Protein 3MXN (pdb70)

GO terms:
  GO:0005515 protein binding (F, IPI)
  GO:0005654 nucleoplasm (C, TAS)
  GO:0005654 nucleoplasm (C, IDA)
  GO:0016604 nuclear body (C, IDA)
  GO:0071139 resolution of DNA recombination intermediates (P, IDA)
  GO:0000724 double-strand break repair via homologous recombination (P, IDA)

B-factor: mean 18.56, std 7.86, range [8.06, 50.1]

CATH classification: 2.40.50.510 (+1 more: 6.10.140.770)

Nearest PDB structures (foldseek):
  4day-assembly1_A  TM=9.821E-01  e=9.455E-26  Homo sapiens
  1l1o-assembly1_F  TM=6.259E-01  e=1.001E-04  Homo sapiens
  8c5y-assembly1_J  TM=4.588E-01  e=1.530E-04  Pyrococcus abyssi
  7yny-assembly1_H  TM=5.380E-01  e=6.598E-02  Helicoverpa armigera nucleopolyhedrovirus
  4l5t-assembly3_A  TM=5.057E-01  e=1.851E-01  Mus musculus

Organism: Homo sapiens (NCBI:txid9606)

Sequence (282 aa):
ENSINLSSIAMDLYSSPPFVYLSVLMASKPKEVTTVKVKAFIVTLTGNLSSSSGGIWSITAKVSDGTAYLDVDDFVDEILTSSLIGFSVPEMKQSKKDDPLQYQKFLEGLLQKCQRDLIDLCCLMTISFNPSLSKAMMVLALQDVNMEHLLEENNLKKRLNKLPRSPPLKVLAEQLRRDAEGGPGAWRLSRAAAGRGPLLDLAAVWMQGRVVVMADRGEARRLRDPSGDFSSVRGLERVPRGRPCLVPGKYVMMVMGVVQACSPEPCCLQAVKMTDLSDDNPIHESMWELEVEDLHRNIP

Solvent-accessible surface area: 14304 Å² total; per-residue (Å²): 154,151,73,121,89,138,92,38,35,156,55,12,131,22,80,5,3,7,9,0,36,28,2,57,80,38,145,24,162,84,80,12,56,4,71,0,2,0,1,6,17,64,76,66,32,136,56,39,44,87,76,37,85,9,41,12,50,0,59,0,0,1,0,17,20,54,20,76,2,24,3,28,34,126,18,0,36,85,26,5,55,24,21,3,80,94,21,127,124,5,125,145,66,110,150,69,60,78,114,8,66,90,8,55,87,90,5,104,103,41,5,25,15,23,10,6,2,0,32,0,22,23,35,32,94,115,92,105,3,82,0,78,46,51,74,110,4,53,94,124,10,11,83,34,0,71,171,59,18,140,139,211,25,233,41,43,0,14,0,0,14,0,51,25,1,98,153,33,24,80,52,16,120,88,60,33,89,4,36,31,81,113,79,70,119,38,82,27,110,10,41,0,0,0,0,0,0,110,3,49,111,37,114,142,4,69,8,65,0,118,5,89,22,20,39,0,15,0,124,2,13,93,194,19,56,208,11,91,115,8,65,72,88,42,67,8,0,0,0,0,0,45,7,93,31,5,78,122,48,0,29,1,76,13,34,5,9,3,6,5,45,110,28,100,16,9,65,67,0,0,89,23,0,5,66,1,0,34,145,52,26,129

InterPro domains:
  IPR013894 RecQ mediated genome instability protein 1, OB-fold domain [PF08585] (69-204)
  IPR032199 RecQ-mediated genome instability protein 1, C-terminal OB-fold domain [PF16099] (488-623)
  IPR042470 RecQ mediated genome instability protein, N-terminal OB-fold domain superfamily [G3DSA:2.40.50.770] (60-213)
  IPR044881 RecQ-mediated genome instability protein 1, N-terminal helical domain superfamily [G3DSA:1.10.8.1020] (1-59)
  IPR049363 RMI1, N-terminal domain [PF21000] (15-63)

Secondary structure (DSSP, 8-state):
-----GGGHHHHH-SS---HHHHHHT--SS-EEEEEEEEEEEE-S--B-GGGS-B-EEEEE-SS-EEEEEE-HHHHHHHHS--HHHHHHHTTSHHHHHHHHHHHHHHHHHHHH-EEEEEEEEETTTTEEEEEEEE---HHHHHHHHHHTT-/--SS--EE--HHHHHHHEES-TT--EE--TTTT---EE-SEEEEEEEEEEEETTEEEEEETTEEEEEE-GGGS---S---STT-EEEEEEEEEE-SSS-EEEEEEEEE--S-HHHHHHHHHHHHHHHTT--

Foldseek 3Di:
DPDDDPVCCCQAEAPDFHAPLSVVVVVDPFWGKTKAFKAFPFWDDDFDCPPNFTKTWTWMHRPNDIAIAIEDRVVLCVQQVHTSVRCVVQPVPPVSVVSSVVSVVSSVVCRNPDGFMWIWTAGSVVSYIYTHDTDHDDVVRVVSVCVVVVD/DDPDDAAEDDLCQLQPQWDDAVPFIWGCCVVVVDHTDTAFKHKYKFFWQDADPQKTWGAAPNGIAIEGPNVPEDDDPDANDGGFIKMFIFTWHGRPPHTYGYTHYIDGPRPDPVCNVCRVVVNVVRVVPDD

Radius of gyration: 19.74 Å; Cα contacts (8 Å, |Δi|>4): 634; chains: 2; bounding box: 55×42×51 Å

Structure (mmCIF, N/CA/C/O backbone):
data_3MXN
#
_entry.id   3MXN
#
_cell.length_a   42.096
_cell.length_b   42.223
_cell.length_c   152.240
_cell.angle_alpha   90.00
_cell.angle_beta   90.00
_cell.angle_gamma   90.00
#
_symmetry.space_group_name_H-M   'P 21 21 21'
#
loop_
_entity.id
_entity.type
_entity.pdbx_description
1 polymer 'RecQ-mediated genome instability protein 1'
2 polymer 'RecQ-mediated genome instability protein 2'
3 non-polymer BENZAMIDINE
4 water water
#
loop_
_atom_site.group_PDB
_atom_site.id
_atom_site.type_symbol
_atom_site.label_atom_id
_atom_site.label_alt_id
_atom_site.label_comp_id
_atom_site.label_asym_id
_atom_site.label_entity_id
_atom_site.label_seq_id
_atom_site.pdbx_PDB_ins_code
_atom_site.Cartn_x
_atom_site.Cartn_y
_atom_site.Cartn_z
_atom_site.occupancy
_atom_site.B_iso_or_equiv
_atom_site.auth_seq_id
_atom_site.auth_comp_id
_atom_site.auth_asym_id
_atom_site.auth_atom_id
_atom_site.pdbx_PDB_model_num
ATOM 1 N N . GLU A 1 7 ? -12.014 15.505 -6.823 1.00 30.30 475 GLU A N 1
ATOM 2 C CA . GLU A 1 7 ? -13.080 14.936 -7.705 1.00 29.80 475 GLU A CA 1
ATOM 3 C C . GLU A 1 7 ? -13.949 13.934 -6.944 1.00 28.57 475 GLU A C 1
ATOM 4 O O . GLU A 1 7 ? -13.443 13.046 -6.246 1.00 29.19 475 GLU A O 1
ATOM 10 N N . ASN A 1 8 ? -15.261 14.084 -7.093 1.00 26.72 476 ASN A N 1
ATOM 11 C CA . ASN A 1 8 ? -16.218 13.280 -6.342 1.00 24.65 476 ASN A CA 1
ATOM 12 C C . ASN A 1 8 ? -17.008 12.281 -7.187 1.00 23.30 476 ASN A C 1
ATOM 13 O O . ASN A 1 8 ? -18.034 11.767 -6.735 1.00 23.24 476 ASN A O 1
ATOM 18 N N . SER A 1 9 ? -16.538 12.012 -8.403 1.00 22.42 477 SER A N 1
ATOM 19 C CA . SER A 1 9 ? -17.202 11.043 -9.274 1.00 21.38 477 SER A CA 1
ATOM 20 C C . SER A 1 9 ? -16.212 10.161 -10.025 1.00 20.87 477 SER A C 1
ATOM 21 O O . SER A 1 9 ? -15.056 10.536 -10.227 1.00 20.60 477 SER A O 1
ATOM 24 N N . ILE A 1 10 ? -16.676 8.982 -10.426 1.00 20.08 478 ILE A N 1
ATOM 25 C CA . ILE A 1 10 ? -15.879 8.083 -11.258 1.00 19.69 478 ILE A CA 1
ATOM 26 C C . ILE A 1 10 ? -16.759 7.474 -12.305 1.00 18.05 478 ILE A C 1
ATOM 27 O O . ILE A 1 10 ? -17.934 7.213 -12.053 1.00 16.17 478 ILE A O 1
ATOM 32 N N . ASN A 1 11 ? -16.179 7.246 -13.479 1.00 16.33 479 ASN A N 1
ATOM 33 C CA . ASN A 1 11 ? -16.845 6.497 -14.516 1.00 16.14 479 ASN A CA 1
ATOM 34 C C . ASN A 1 11 ? -16.834 5.050 -14.076 1.00 14.85 479 ASN A C 1
ATOM 35 O O . ASN A 1 11 ? -15.790 4.395 -14.082 1.00 14.62 479 ASN A O 1
ATOM 40 N N . LEU A 1 12 ? -17.993 4.556 -13.656 1.00 14.10 480 LEU A N 1
ATOM 41 C CA . LEU A 1 12 ? -18.078 3.211 -13.121 1.00 13.30 480 LEU A CA 1
ATOM 42 C C . LEU A 1 12 ? -17.689 2.186 -14.177 1.00 13.79 480 LEU A C 1
ATOM 43 O O . LEU A 1 12 ? -17.209 1.109 -13.841 1.00 12.38 480 LEU A O 1
ATOM 48 N N . SER A 1 13 ? -17.872 2.533 -15.454 1.00 14.42 481 SER A N 1
ATOM 49 C CA A SER A 1 13 ? -17.575 1.598 -16.537 0.50 15.46 481 SER A CA 1
ATOM 50 C CA B SER A 1 13 ? -17.571 1.615 -16.550 0.50 15.39 481 SER A CA 1
ATOM 51 C C . SER A 1 13 ? -16.082 1.343 -16.726 1.00 15.54 481 SER A C 1
ATOM 52 O O . SER A 1 13 ? -15.694 0.492 -17.533 1.00 16.41 481 SER A O 1
ATOM 57 N N . ILE A 1 14 ? -15.242 2.060 -15.984 1.00 15.31 482 ILE A N 1
ATOM 58 C CA . ILE A 1 14 ? -13.799 1.785 -16.041 1.00 15.85 482 ILE A CA 1
ATOM 59 C C . ILE A 1 14 ? -13.232 1.173 -14.753 1.00 14.70 482 ILE A C 1
ATOM 60 O O . ILE A 1 14 ? -12.008 1.022 -14.619 1.00 14.69 482 ILE A O 1
ATOM 65 N N . ALA A 1 15 ? -14.097 0.832 -13.794 1.00 12.87 483 ALA A N 1
ATOM 66 C CA . ALA A 1 15 ? -13.597 0.324 -12.520 1.00 11.74 483 ALA A CA 1
ATOM 67 C C . ALA A 1 15 ? -12.760 -0.948 -12.686 1.00 11.84 483 ALA A C 1
ATOM 68 O O . ALA A 1 15 ? -11.640 -1.008 -12.188 1.00 11.60 483 ALA A O 1
ATOM 70 N N . MET A 1 16 ? -13.276 -1.950 -13.390 1.00 11.60 484 MET A N 1
ATOM 71 C CA . MET A 1 16 ? -12.463 -3.139 -13.656 1.00 11.99 484 MET A CA 1
ATOM 72 C C . MET A 1 16 ? -11.249 -2.812 -14.502 1.00 12.27 484 MET A C 1
ATOM 73 O O . MET A 1 16 ? -10.176 -3.401 -14.292 1.00 12.30 484 MET A O 1
ATOM 78 N N . ASP A 1 17 ? -11.399 -1.875 -15.438 1.00 11.99 485 ASP A N 1
ATOM 79 C CA . ASP A 1 17 ? -10.301 -1.492 -16.336 1.00 12.43 485 ASP A CA 1
ATOM 80 C C . ASP A 1 17 ? -9.105 -0.939 -15.566 1.00 11.88 485 ASP A C 1
ATOM 81 O O . ASP A 1 17 ? -7.954 -1.114 -15.991 1.00 12.16 485 ASP A O 1
ATOM 86 N N . LEU A 1 18 ? -9.372 -0.262 -14.448 1.00 11.45 486 LEU A N 1
ATOM 87 C CA . LEU A 1 18 ? -8.294 0.328 -13.642 1.00 10.87 486 LEU A CA 1
ATOM 88 C C . LEU A 1 18 ? -7.837 -0.545 -12.489 1.00 10.81 486 LEU A C 1
ATOM 89 O O . LEU A 1 18 ? -6.685 -0.451 -12.070 1.00 9.69 486 LEU A O 1
ATOM 94 N N . TYR A 1 19 ? -8.725 -1.394 -11.971 1.00 10.15 487 TYR A N 1
ATOM 95 C CA . TYR A 1 19 ? -8.478 -2.026 -10.670 1.00 10.09 487 TYR A CA 1
ATOM 96 C C . TYR A 1 19 ? -8.621 -3.540 -10.599 1.00 10.19 487 TYR A C 1
ATOM 97 O O . TYR A 1 19 ? -8.413 -4.118 -9.531 1.00 9.82 487 TYR A O 1
ATOM 106 N N . SER A 1 20 ? -8.966 -4.199 -11.708 1.00 10.00 488 SER A N 1
ATOM 107 C CA A SER A 1 20 ? -9.132 -5.659 -11.735 0.50 10.45 488 SER A CA 1
ATOM 108 C CA B SER A 1 20 ? -9.142 -5.643 -11.615 0.50 11.10 488 SER A CA 1
ATOM 109 C C . SER A 1 20 ? -7.827 -6.404 -11.444 1.00 10.71 488 SER A C 1
ATOM 110 O O . SER A 1 20 ? -6.810 -6.101 -12.071 1.00 10.57 488 SER A O 1
ATOM 115 N N . PRO A 1 21 ? -7.845 -7.394 -10.537 1.00 10.70 489 PRO A N 1
ATOM 116 C CA . PRO A 1 21 ? -6.625 -8.170 -10.346 1.00 10.70 489 PRO A CA 1
ATOM 117 C C . PRO A 1 21 ? -6.390 -9.125 -11.514 1.00 9.99 489 PRO A C 1
ATOM 118 O O . PRO A 1 21 ? -7.350 -9.584 -12.150 1.00 10.37 489 PRO A O 1
ATOM 122 N N . PRO A 1 22 ? -5.123 -9.478 -11.772 1.00 10.07 490 PRO A N 1
ATOM 123 C CA . PRO A 1 22 ? -3.935 -9.181 -10.981 1.00 9.90 490 PRO A CA 1
ATOM 124 C C . PRO A 1 22 ? -3.196 -7.909 -11.375 1.00 9.84 490 PRO A C 1
ATOM 125 O O . PRO A 1 22 ? -2.337 -7.444 -10.626 1.00 10.14 490 PRO A O 1
ATOM 129 N N . PHE A 1 23 ? -3.524 -7.361 -12.542 1.00 9.13 491 PHE A N 1
ATOM 130 C CA . PHE A 1 23 ? -2.886 -6.160 -13.062 1.00 9.07 491 PHE A CA 1
ATOM 131 C C . PHE A 1 23 ? -3.728 -5.630 -14.214 1.00 9.00 491 PHE A C 1
ATOM 132 O O . PHE A 1 23 ? -4.607 -6.326 -14.719 1.00 9.66 491 PHE A O 1
ATOM 140 N N . VAL A 1 24 ? -3.456 -4.396 -14.612 1.00 8.34 492 VAL A N 1
ATOM 141 C CA . VAL A 1 24 ? -4.219 -3.720 -15.671 1.00 8.86 492 VAL A CA 1
ATOM 142 C C . VAL A 1 24 ? -3.247 -3.135 -16.684 1.00 8.77 492 VAL A C 1
ATOM 143 O O . VAL A 1 24 ? -2.043 -3.362 -16.569 1.00 9.15 492 VAL A O 1
ATOM 147 N N . TYR A 1 25 ? -3.755 -2.389 -17.664 1.00 9.26 493 TYR A N 1
ATOM 148 C CA . TYR A 1 25 ? -2.917 -1.924 -18.763 1.00 9.36 493 TYR A CA 1
ATOM 149 C C . TYR A 1 25 ? -2.750 -0.430 -18.834 1.00 9.97 493 TYR A C 1
ATOM 150 O O . TYR A 1 25 ? -3.703 0.336 -18.670 1.00 10.03 493 TYR A O 1
ATOM 159 N N . LEU A 1 26 ? -1.524 -0.025 -19.134 1.00 10.17 494 LEU A N 1
ATOM 160 C CA . LEU A 1 26 ? -1.212 1.392 -19.275 1.00 11.18 494 LEU A CA 1
ATOM 161 C C . LEU A 1 26 ? -1.983 2.067 -20.406 1.00 10.97 494 LEU A C 1
ATOM 162 O O . LEU A 1 26 ? -2.454 3.192 -20.235 1.00 11.04 494 LEU A O 1
ATOM 167 N N . SER A 1 27 ? -2.135 1.384 -21.545 1.00 10.77 495 SER A N 1
ATOM 168 C CA . SER A 1 27 ? -2.879 1.956 -22.681 1.00 11.15 495 SER A CA 1
ATOM 169 C C . SER A 1 27 ? -4.323 2.287 -22.277 1.00 11.12 495 SER A C 1
ATOM 170 O O . SER A 1 27 ? -4.855 3.342 -22.649 1.00 11.85 495 SER A O 1
ATOM 173 N N . VAL A 1 28 ? -4.933 1.384 -21.515 1.00 10.69 496 VAL A N 1
ATOM 174 C CA . VAL A 1 28 ? -6.318 1.513 -21.048 1.00 11.22 496 VAL A CA 1
ATOM 175 C C . VAL A 1 28 ? -6.407 2.676 -20.049 1.00 11.85 496 VAL A C 1
ATOM 176 O O . VAL A 1 28 ? -7.324 3.501 -20.124 1.00 12.59 496 VAL A O 1
ATOM 180 N N . LEU A 1 29 ? -5.437 2.758 -19.135 1.00 11.66 497 LEU A N 1
ATOM 181 C CA . LEU A 1 29 ? -5.374 3.890 -18.203 1.00 12.01 497 LEU A CA 1
ATOM 182 C C . LEU A 1 29 ? -5.317 5.209 -18.968 1.00 13.22 497 LEU A C 1
ATOM 183 O O . LEU A 1 29 ? -6.108 6.115 -18.710 1.00 13.17 497 LEU A O 1
ATOM 188 N N . MET A 1 30 ? -4.390 5.304 -19.913 1.00 13.45 498 MET A N 1
ATOM 189 C CA . MET A 1 30 ? -4.195 6.546 -20.673 1.00 14.40 498 MET A CA 1
ATOM 190 C C . MET A 1 30 ? -5.400 6.925 -21.530 1.00 14.88 498 MET A C 1
ATOM 191 O O . MET A 1 30 ? -5.759 8.106 -21.620 1.00 14.69 498 MET A O 1
ATOM 196 N N . ALA A 1 31 ? -6.021 5.923 -22.149 1.00 15.01 499 ALA A N 1
ATOM 197 C CA . ALA A 1 31 ? -7.220 6.143 -22.957 1.00 15.75 499 ALA A CA 1
ATOM 198 C C . ALA A 1 31 ? -8.385 6.683 -22.124 1.00 16.49 499 ALA A C 1
ATOM 199 O O . ALA A 1 31 ? -9.265 7.375 -22.664 1.00 17.22 499 ALA A O 1
ATOM 201 N N . SER A 1 32 ? -8.392 6.387 -20.820 1.00 16.39 500 SER A N 1
ATOM 202 C CA . SER A 1 32 ? -9.462 6.859 -19.925 1.00 16.91 500 SER A CA 1
ATOM 203 C C . SER A 1 32 ? -9.338 8.358 -19.609 1.00 17.24 500 SER A C 1
ATOM 204 O O . SER A 1 32 ? -10.255 8.955 -19.032 1.00 17.71 500 SER A O 1
ATOM 207 N N . LYS A 1 33 ? -8.209 8.951 -19.998 1.00 17.48 501 LYS A N 1
ATOM 208 C CA . LYS A 1 33 ? -7.921 10.379 -19.780 1.00 17.83 501 LYS A CA 1
ATOM 209 C C . LYS A 1 33 ? -8.154 10.813 -18.324 1.00 17.75 501 LYS A C 1
ATOM 210 O O . LYS A 1 33 ? -9.027 11.646 -18.042 1.00 18.12 501 LYS A O 1
ATOM 216 N N . PRO A 1 34 ? -7.376 10.243 -17.385 1.00 17.09 502 PRO A N 1
ATOM 217 C CA . PRO A 1 34 ? -7.572 10.566 -15.969 1.00 17.03 502 PRO A CA 1
ATOM 218 C C . PRO A 1 34 ? -7.408 12.063 -15.675 1.00 17.12 502 PRO A C 1
ATOM 219 O O . PRO A 1 34 ? -6.610 12.750 -16.322 1.00 17.17 502 PRO A O 1
ATOM 223 N N . LYS A 1 35 ? -8.181 12.549 -14.712 1.00 18.28 503 LYS A N 1
ATOM 224 C CA . LYS A 1 35 ? -8.119 13.957 -14.328 1.00 19.13 503 LYS A CA 1
ATOM 225 C C . LYS A 1 35 ? -7.457 14.154 -12.974 1.00 18.99 503 LYS A C 1
ATOM 226 O O . LYS A 1 35 ? -7.015 15.260 -12.644 1.00 19.96 503 LYS A O 1
ATOM 232 N N . GLU A 1 36 ? -7.386 13.076 -12.203 1.00 18.22 504 GLU A N 1
ATOM 233 C CA . GLU A 1 36 ? -6.759 13.087 -10.885 1.00 17.74 504 GLU A CA 1
ATOM 234 C C . GLU A 1 36 ? -5.673 12.021 -10.820 1.00 16.49 504 GLU A C 1
ATOM 235 O O . GLU A 1 36 ? -5.606 11.135 -11.689 1.00 15.58 504 GLU A O 1
ATOM 241 N N . VAL A 1 37 ? -4.826 12.117 -9.799 1.00 15.33 505 VAL A N 1
ATOM 242 C CA . VAL A 1 37 ? -3.801 11.096 -9.570 1.00 14.34 505 VAL A CA 1
ATOM 243 C C . VAL A 1 37 ? -4.481 9.739 -9.452 1.00 13.79 505 VAL A C 1
ATOM 244 O O . VAL A 1 37 ? -5.419 9.573 -8.664 1.00 14.59 505 VAL A O 1
ATOM 248 N N . THR A 1 38 ? -3.998 8.782 -10.250 1.00 12.81 506 THR A N 1
ATOM 249 C CA . THR A 1 38 ? -4.593 7.456 -10.345 1.00 12.26 506 THR A CA 1
ATOM 250 C C . THR A 1 38 ? -3.505 6.422 -10.124 1.00 11.59 506 THR A C 1
ATOM 251 O O . THR A 1 38 ? -2.438 6.521 -10.740 1.00 11.92 506 THR A O 1
ATOM 255 N N . THR A 1 39 ? -3.777 5.447 -9.257 1.00 11.76 507 THR A N 1
ATOM 256 C CA . THR A 1 39 ? -2.796 4.410 -8.913 1.00 12.33 507 THR A CA 1
ATOM 257 C C . THR A 1 39 ? -3.266 3.052 -9.424 1.00 12.04 507 THR A C 1
ATOM 258 O O . THR A 1 39 ? -4.383 2.619 -9.116 1.00 12.36 507 THR A O 1
ATOM 262 N N . VAL A 1 40 ? -2.419 2.395 -10.218 1.00 11.23 508 VAL A N 1
ATOM 263 C CA . VAL A 1 40 ? -2.751 1.101 -10.824 1.00 10.94 508 VAL A CA 1
ATOM 264 C C . VAL A 1 40 ? -1.588 0.125 -10.653 1.00 10.59 508 VAL A C 1
ATOM 265 O O . VAL A 1 40 ? -0.453 0.538 -10.354 1.00 10.73 508 VAL A O 1
ATOM 269 N N . LYS A 1 41 ? -1.862 -1.160 -10.860 1.00 10.09 509 LYS A N 1
ATOM 270 C CA . LYS A 1 41 ? -0.826 -2.191 -10.803 1.00 10.20 509 LYS A CA 1
ATOM 271 C C . LYS A 1 41 ? -0.677 -2.740 -12.204 1.00 9.55 509 LYS A C 1
ATOM 272 O O . LYS A 1 41 ? -1.677 -3.100 -12.826 1.00 9.27 509 LYS A O 1
ATOM 278 N N . VAL A 1 42 ? 0.566 -2.797 -12.695 1.00 9.40 510 VAL A N 1
ATOM 279 C CA . VAL A 1 42 ? 0.848 -3.302 -14.042 1.00 9.32 510 VAL A CA 1
ATOM 280 C C . VAL A 1 42 ? 1.982 -4.329 -13.971 1.00 9.31 510 VAL A C 1
ATOM 281 O O . VAL A 1 42 ? 2.821 -4.244 -13.079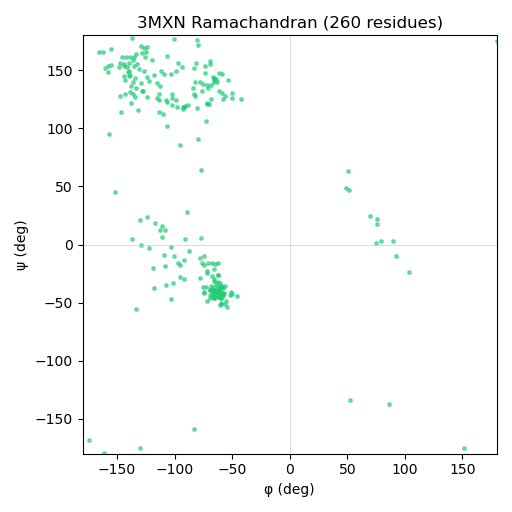 1.00 10.04 510 VAL A O 1
ATOM 285 N N . LYS A 1 43 ? 2.004 -5.294 -14.892 1.00 9.57 511 LYS A N 1
ATOM 286 C CA . LYS A 1 43 ? 3.193 -6.147 -15.039 1.00 9.48 511 LYS A CA 1
ATOM 287 C C . LYS A 1 43 ? 4.089 -5.538 -16.101 1.00 9.68 511 LYS A C 1
ATOM 288 O O . LYS A 1 43 ? 3.694 -5.372 -17.252 1.00 9.99 511 LYS A O 1
ATOM 294 N N . ALA A 1 44 ? 5.295 -5.167 -15.695 1.00 9.42 512 ALA A N 1
ATOM 295 C CA . ALA A 1 44 ? 6.150 -4.367 -16.563 1.00 9.78 512 ALA A CA 1
ATOM 296 C C . ALA A 1 44 ? 7.614 -4.714 -16.380 1.00 9.72 512 ALA A C 1
ATOM 297 O O . ALA A 1 44 ? 8.004 -5.352 -15.400 1.00 10.12 512 ALA A O 1
ATOM 299 N N . PHE A 1 45 ? 8.394 -4.324 -17.376 1.00 9.27 513 PHE A N 1
ATOM 300 C CA . PHE A 1 45 ? 9.850 -4.399 -17.336 1.00 8.93 513 PHE A CA 1
ATOM 301 C C . PHE A 1 45 ? 10.403 -3.021 -17.702 1.00 8.93 513 PHE A C 1
ATOM 302 O O . PHE A 1 45 ? 9.675 -2.143 -18.222 1.00 9.60 513 PHE A O 1
ATOM 310 N N . ILE A 1 46 ? 11.685 -2.812 -17.413 1.00 8.68 514 ILE A N 1
ATOM 311 C CA . ILE A 1 46 ? 12.349 -1.560 -17.745 1.00 9.52 514 ILE A CA 1
ATOM 312 C C . ILE A 1 46 ? 12.971 -1.668 -19.129 1.00 9.45 514 ILE A C 1
ATOM 313 O O . ILE A 1 46 ? 13.851 -2.516 -19.363 1.00 10.41 514 ILE A O 1
ATOM 318 N N . VAL A 1 47 ? 12.520 -0.805 -20.029 1.00 9.43 515 VAL A N 1
ATOM 319 C CA . VAL A 1 47 ? 13.073 -0.726 -21.382 1.00 10.72 515 VAL A CA 1
ATOM 320 C C . VAL A 1 47 ? 14.462 -0.116 -21.348 1.00 11.31 515 VAL A C 1
ATOM 321 O O . VAL A 1 47 ? 15.411 -0.666 -21.938 1.00 12.40 515 VAL A O 1
ATOM 325 N N . THR A 1 48 ? 14.584 1.005 -20.643 1.00 11.66 516 THR A N 1
ATOM 326 C CA . THR A 1 48 ? 15.869 1.668 -20.481 1.00 12.77 516 THR A CA 1
ATOM 327 C C . THR A 1 48 ? 15.801 2.606 -19.279 1.00 12.36 516 THR A C 1
ATOM 328 O O . THR A 1 48 ? 14.732 3.123 -18.930 1.00 12.32 516 THR A O 1
ATOM 332 N N . LEU A 1 49 ? 16.950 2.824 -18.651 1.00 12.53 517 LEU A N 1
ATOM 333 C CA . LEU A 1 49 ? 17.096 3.936 -17.718 1.00 13.07 517 LEU A CA 1
ATOM 334 C C . LEU A 1 49 ? 17.174 5.225 -18.526 1.00 13.42 517 LEU A C 1
ATOM 335 O O . LEU A 1 49 ? 17.679 5.236 -19.664 1.00 14.37 517 LEU A O 1
ATOM 340 N N . THR A 1 50 ? 16.658 6.308 -17.965 1.00 13.35 518 THR A N 1
ATOM 341 C CA . THR A 1 50 ? 16.589 7.575 -18.689 1.00 14.01 518 THR A CA 1
ATOM 342 C C . THR A 1 50 ? 17.321 8.683 -17.955 1.00 13.90 518 THR A C 1
ATOM 343 O O . THR A 1 50 ? 17.414 9.811 -18.446 1.00 15.32 5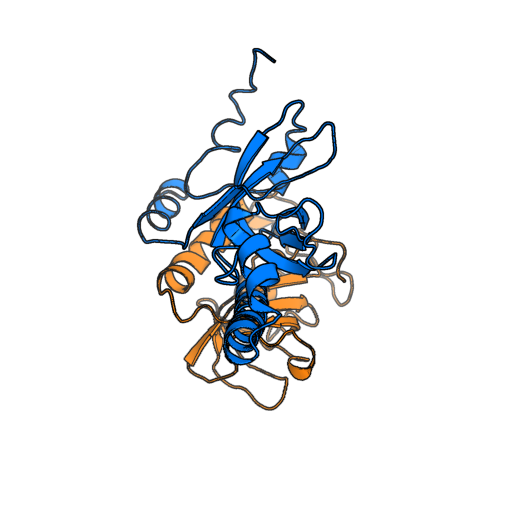18 THR A O 1
ATOM 347 N N . GLY A 1 51 ? 17.839 8.354 -16.782 1.00 14.34 519 GLY A N 1
ATOM 348 C CA . GLY A 1 51 ? 18.619 9.305 -16.012 1.00 13.97 519 GLY A CA 1
ATOM 349 C C . GLY A 1 51 ? 19.574 8.605 -15.081 1.00 13.96 519 GLY A C 1
ATOM 350 O O . GLY A 1 51 ? 19.476 7.395 -14.870 1.00 15.27 519 GLY A O 1
ATOM 351 N N . ASN A 1 52 ? 20.498 9.376 -14.519 1.00 13.35 520 ASN A N 1
ATOM 352 C CA . ASN A 1 52 ? 21.438 8.843 -13.540 1.00 13.51 520 ASN A CA 1
ATOM 353 C C . ASN A 1 52 ? 20.773 8.474 -12.220 1.00 12.93 520 ASN A C 1
ATOM 354 O O . ASN A 1 52 ? 19.708 9.008 -11.857 1.00 13.5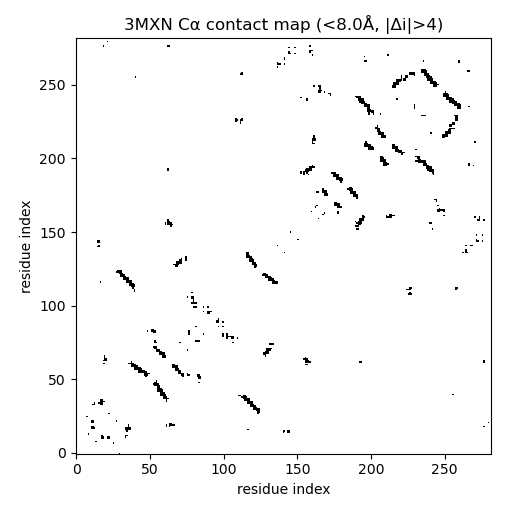2 520 ASN A O 1
ATOM 359 N N . LEU A 1 53 ? 21.402 7.551 -11.501 1.00 12.78 521 LEU A N 1
ATOM 360 C CA . LEU A 1 53 ? 21.030 7.318 -10.120 1.00 12.13 521 LEU A CA 1
ATOM 361 C C . LEU A 1 53 ? 21.522 8.512 -9.317 1.00 12.37 521 LEU A C 1
ATOM 362 O O . LEU A 1 53 ? 22.714 8.811 -9.318 1.00 13.02 521 LEU A O 1
ATOM 367 N N . SER A 1 54 ? 20.603 9.200 -8.651 1.00 11.77 522 SER A N 1
ATOM 368 C CA . SER A 1 54 ? 20.939 10.420 -7.916 1.00 12.30 522 SER A CA 1
ATOM 369 C C . SER A 1 54 ? 20.801 10.220 -6.411 1.00 11.27 522 SER A C 1
ATOM 370 O O . SER A 1 54 ? 19.973 9.431 -5.948 1.00 10.93 522 SER A O 1
ATOM 373 N N . SER A 1 55 ? 21.629 10.940 -5.648 1.00 11.66 523 SER A N 1
ATOM 374 C CA . SER A 1 55 ? 21.517 10.971 -4.185 1.00 11.97 523 SER A CA 1
ATOM 375 C C . SER A 1 55 ? 21.080 12.365 -3.700 1.00 11.82 523 SER A C 1
ATOM 376 O O . SER A 1 55 ? 21.143 12.665 -2.502 1.00 12.38 523 SER A O 1
ATOM 379 N N . SER A 1 56 ? 20.641 13.194 -4.645 1.00 12.02 524 SER A N 1
ATOM 380 C CA A SER A 1 56 ? 20.138 14.532 -4.339 0.50 12.55 524 SER A CA 1
ATOM 381 C CA B SER A 1 56 ? 20.132 14.531 -4.341 0.50 12.60 524 SER A CA 1
ATOM 382 C C . SER A 1 56 ? 18.980 14.469 -3.337 1.00 12.48 524 SER A C 1
ATOM 383 O O . SER A 1 56 ? 18.107 13.600 -3.419 1.00 12.24 524 SER A O 1
ATOM 388 N N . GLY A 1 57 ? 18.981 15.391 -2.389 1.00 12.71 525 GLY A N 1
ATOM 389 C CA . GLY A 1 57 ? 17.958 15.372 -1.347 1.00 12.77 525 GLY A CA 1
ATOM 390 C C . GLY A 1 57 ? 18.199 14.374 -0.232 1.00 12.13 525 GLY A C 1
ATOM 391 O O . GLY A 1 57 ? 17.368 14.239 0.665 1.00 12.60 525 GLY A O 1
ATOM 392 N N . GLY A 1 58 ? 19.331 13.665 -0.275 1.00 12.14 526 GLY A N 1
ATOM 393 C CA . GLY A 1 58 ? 19.654 12.659 0.724 1.00 12.07 526 GLY A CA 1
ATOM 394 C C . GLY A 1 58 ? 18.882 11.361 0.581 1.00 11.63 526 GLY A C 1
ATOM 395 O O . GLY A 1 58 ? 18.795 10.570 1.526 1.00 12.21 526 GLY A O 1
ATOM 396 N N . ILE A 1 59 ? 18.307 11.151 -0.607 1.00 10.87 527 ILE A N 1
ATOM 397 C CA . ILE A 1 59 ? 17.572 9.932 -0.926 1.00 10.20 527 ILE A CA 1
ATOM 398 C C . ILE A 1 59 ? 18.001 9.486 -2.307 1.00 9.54 527 ILE A C 1
ATOM 399 O O . ILE A 1 59 ? 18.555 10.283 -3.066 1.00 9.30 527 ILE A O 1
ATOM 404 N N . TRP A 1 60 ? 17.751 8.217 -2.625 1.00 9.97 528 TRP A N 1
ATOM 405 C CA . TRP A 1 60 ? 17.994 7.710 -3.981 1.00 9.44 528 TRP A CA 1
ATOM 406 C C . TRP A 1 60 ? 16.845 8.037 -4.923 1.00 9.61 528 TRP A C 1
ATOM 407 O O . TRP A 1 60 ? 15.682 7.955 -4.537 1.00 10.64 528 TRP A O 1
ATOM 418 N N . SER A 1 61 ? 17.188 8.414 -6.150 1.00 9.86 529 SER A N 1
ATOM 419 C CA . SER A 1 61 ? 16.182 8.530 -7.207 1.00 9.64 529 SER A CA 1
ATOM 420 C C . SER A 1 61 ? 16.778 8.086 -8.531 1.00 9.86 529 SER A C 1
ATOM 421 O O . SER A 1 61 ? 17.987 8.149 -8.724 1.00 10.74 529 SER A O 1
ATOM 424 N N . ILE A 1 62 ? 15.919 7.613 -9.428 1.00 10.37 530 ILE A N 1
ATOM 425 C CA . ILE A 1 62 ? 16.334 7.294 -10.784 1.00 10.93 530 ILE A CA 1
ATOM 426 C C . ILE A 1 62 ? 15.096 7.331 -11.661 1.00 11.17 530 ILE A C 1
ATOM 427 O O . ILE A 1 62 ? 13.995 7.048 -11.183 1.00 12.31 530 ILE A O 1
ATOM 432 N N . THR A 1 63 ? 15.262 7.708 -12.923 1.00 10.80 531 THR A N 1
ATOM 433 C CA . THR A 1 63 ? 14.143 7.648 -13.857 1.00 11.59 531 THR A CA 1
ATOM 434 C C . THR A 1 63 ? 14.361 6.533 -14.878 1.00 11.05 531 THR A C 1
ATOM 435 O O . THR A 1 63 ? 15.496 6.232 -15.262 1.00 11.44 531 THR A O 1
ATOM 439 N N . ALA A 1 64 ? 13.264 5.911 -15.295 1.00 11.58 532 ALA A N 1
ATOM 440 C CA . ALA A 1 64 ? 13.325 4.818 -16.253 1.00 11.94 532 ALA A CA 1
ATOM 441 C C . ALA A 1 64 ? 12.090 4.823 -17.121 1.00 12.35 532 ALA A C 1
ATOM 442 O O . ALA A 1 64 ? 11.047 5.336 -16.726 1.00 13.61 532 ALA A O 1
ATOM 444 N N . LYS A 1 65 ? 12.217 4.239 -18.304 1.00 11.45 533 LYS A N 1
ATOM 445 C CA . LYS A 1 65 ? 11.074 4.045 -19.170 1.00 11.17 533 LYS A CA 1
ATOM 446 C C . LYS A 1 65 ? 10.664 2.591 -19.042 1.00 10.91 533 LYS A C 1
ATOM 447 O O . LYS A 1 65 ? 11.465 1.699 -19.310 1.00 10.72 533 LYS A O 1
ATOM 453 N N . VAL A 1 66 ? 9.431 2.351 -18.597 1.00 9.85 534 VAL A N 1
ATOM 454 C CA . VAL A 1 66 ? 8.924 0.990 -18.471 1.00 9.85 534 VAL A CA 1
ATOM 455 C C . VAL A 1 66 ? 7.919 0.694 -19.572 1.00 9.41 534 VAL A C 1
ATOM 456 O O . VAL A 1 66 ? 7.401 1.609 -20.219 1.00 10.13 534 VAL A O 1
ATOM 460 N N . SER A 1 67 ? 7.659 -0.588 -19.787 1.00 9.52 535 SER A N 1
ATOM 461 C CA . SER A 1 67 ? 6.541 -0.986 -20.634 1.00 9.71 535 SER A CA 1
ATOM 462 C C . SER A 1 67 ? 5.818 -2.173 -20.068 1.00 9.95 535 SER A C 1
ATOM 463 O O . SER A 1 67 ? 6.432 -3.067 -19.468 1.00 9.87 535 SER A O 1
ATOM 466 N N . ASP A 1 68 ? 4.500 -2.186 -20.263 1.00 9.26 536 ASP A N 1
ATOM 467 C CA . ASP A 1 68 ? 3.666 -3.324 -19.872 1.00 9.20 536 ASP A CA 1
ATOM 468 C C . ASP A 1 68 ? 3.182 -4.095 -21.103 1.00 9.25 536 ASP A C 1
ATOM 469 O O . ASP A 1 68 ? 2.293 -4.957 -21.006 1.00 9.90 536 ASP A O 1
ATOM 474 N N . GLY A 1 69 ? 3.775 -3.794 -22.258 1.00 9.01 537 GLY A N 1
ATOM 475 C CA . GLY A 1 69 ? 3.336 -4.399 -23.520 1.00 9.94 537 GLY A CA 1
ATOM 476 C C . GLY A 1 69 ? 2.290 -3.586 -24.267 1.00 10.30 537 GLY A C 1
ATOM 477 O O . GLY A 1 69 ? 1.998 -3.888 -25.433 1.00 11.18 537 GLY A O 1
ATOM 478 N N . THR A 1 70 ? 1.739 -2.549 -23.636 1.00 9.76 538 THR A N 1
ATOM 479 C CA . THR A 1 70 ? 0.692 -1.731 -24.279 1.00 10.57 538 THR A CA 1
ATOM 480 C C . THR A 1 70 ? 1.079 -0.265 -24.466 1.00 10.53 538 THR A C 1
ATOM 481 O O . THR A 1 70 ? 0.471 0.445 -25.268 1.00 11.54 538 THR A O 1
ATOM 485 N N . ALA A 1 71 ? 2.064 0.196 -23.699 1.00 11.12 539 ALA A N 1
ATOM 486 C CA . ALA A 1 71 ? 2.500 1.589 -23.762 1.00 11.85 539 ALA A CA 1
ATOM 487 C C . ALA A 1 71 ? 3.872 1.700 -23.142 1.00 11.88 539 ALA A C 1
ATOM 488 O O . ALA A 1 71 ? 4.329 0.755 -22.481 1.00 12.75 539 ALA A O 1
ATOM 490 N N . TYR A 1 72 ? 4.540 2.832 -23.383 1.00 11.85 540 TYR A N 1
ATOM 491 C CA . TYR A 1 72 ? 5.724 3.217 -22.622 1.00 11.95 5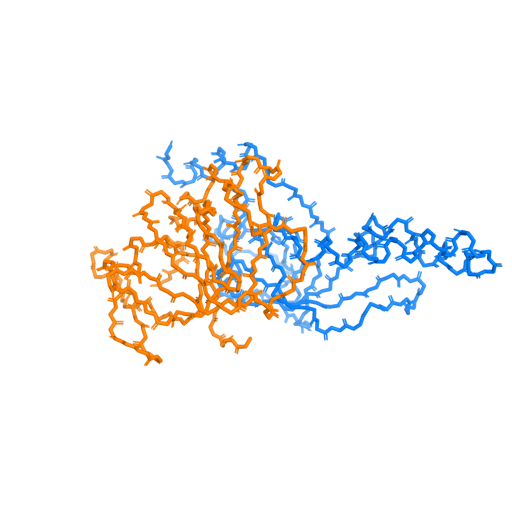40 TYR A CA 1
ATOM 492 C C . TYR A 1 72 ? 5.320 4.218 -21.558 1.00 11.76 540 TYR A C 1
ATOM 493 O O . TYR A 1 72 ? 4.378 5.004 -21.746 1.00 12.87 540 TYR A O 1
ATOM 502 N N . LEU A 1 73 ? 6.036 4.201 -20.442 1.00 10.95 541 LEU A N 1
ATOM 503 C CA . LEU A 1 73 ? 5.789 5.189 -19.397 1.00 11.08 541 LEU A CA 1
ATOM 504 C C . LEU A 1 73 ? 7.091 5.516 -18.696 1.00 11.34 541 LEU A C 1
ATOM 505 O O . LEU A 1 73 ? 7.794 4.626 -18.243 1.00 11.80 541 LEU A O 1
ATOM 510 N N . ASP A 1 74 ? 7.397 6.806 -18.609 1.00 11.84 542 ASP A N 1
ATOM 511 C CA . ASP A 1 74 ? 8.552 7.257 -17.851 1.00 12.91 542 ASP A CA 1
ATOM 512 C C . ASP A 1 74 ? 8.165 7.351 -16.380 1.00 11.98 542 ASP A C 1
ATOM 513 O O . ASP A 1 74 ? 7.127 7.933 -16.029 1.00 12.33 542 ASP A O 1
ATOM 518 N N . VAL A 1 75 ? 8.987 6.746 -15.528 1.00 11.66 543 VAL A N 1
ATOM 519 C CA . VAL A 1 75 ? 8.700 6.651 -14.099 1.00 12.24 543 VAL A CA 1
ATOM 520 C C . VAL A 1 75 ? 9.890 7.022 -13.210 1.00 13.00 543 VAL A C 1
ATOM 521 O O . VAL A 1 75 ? 11.063 6.949 -13.636 1.00 13.76 543 VAL A O 1
ATOM 525 N N . ASP A 1 76 ? 9.554 7.438 -11.989 1.00 13.63 544 ASP A N 1
ATOM 526 C CA A ASP A 1 76 ? 10.508 7.551 -10.895 0.50 14.34 544 ASP A CA 1
ATOM 527 C CA B ASP A 1 76 ? 10.497 7.557 -10.870 0.50 14.15 544 ASP A CA 1
ATOM 528 C C . ASP A 1 76 ? 10.300 6.344 -9.971 1.00 14.70 544 ASP A C 1
ATOM 529 O O . ASP A 1 76 ? 9.240 5.738 -9.983 1.00 15.44 544 ASP A O 1
ATOM 538 N N . PHE A 1 77 ? 11.323 5.965 -9.195 1.00 14.90 545 PHE A N 1
ATOM 539 C CA . PHE A 1 77 ? 11.168 4.884 -8.203 1.00 15.59 545 PHE A CA 1
ATOM 540 C C . PHE A 1 77 ? 11.289 5.446 -6.793 1.00 15.96 545 PHE A C 1
ATOM 541 O O . PHE A 1 77 ? 12.181 6.262 -6.544 1.00 16.16 545 PHE A O 1
ATOM 549 N N . VAL A 1 78 ? 10.414 5.033 -5.869 1.00 15.98 546 VAL A N 1
ATOM 550 C CA . VAL A 1 78 ? 10.550 5.526 -4.482 1.00 16.47 546 VAL A CA 1
ATOM 551 C C . VAL A 1 78 ? 11.890 5.123 -3.862 1.00 16.24 546 VAL A C 1
ATOM 552 O O . VAL A 1 78 ? 12.445 4.060 -4.175 1.00 15.80 546 VAL A O 1
ATOM 556 N N . ASP A 1 79 ? 12.398 5.995 -2.993 1.00 15.42 547 ASP A N 1
ATOM 557 C CA . ASP A 1 79 ? 13.696 5.808 -2.325 1.00 14.85 547 ASP A CA 1
ATOM 558 C C . ASP A 1 79 ? 13.806 4.456 -1.674 1.00 14.59 547 ASP A C 1
ATOM 559 O O . ASP A 1 79 ? 14.844 3.809 -1.761 1.00 14.54 547 ASP A O 1
ATOM 564 N N . GLU A 1 80 ? 12.727 4.011 -1.041 1.00 14.02 548 GLU A N 1
ATOM 565 C CA . GLU A 1 80 ? 12.729 2.727 -0.351 1.00 14.30 548 GLU A CA 1
ATOM 566 C C . GLU A 1 80 ? 13.034 1.536 -1.272 1.00 13.75 548 GLU A C 1
ATOM 567 O O . GLU A 1 80 ? 13.700 0.580 -0.849 1.00 14.37 548 GLU A O 1
ATOM 573 N N . ILE A 1 81 ? 12.552 1.583 -2.517 1.00 11.82 549 ILE A N 1
ATOM 574 C CA . ILE A 1 81 ? 12.833 0.511 -3.460 1.00 11.45 549 ILE A CA 1
ATOM 575 C C . ILE A 1 81 ? 14.321 0.492 -3.771 1.00 10.88 549 ILE A C 1
ATOM 576 O O . ILE A 1 81 ? 14.950 -0.560 -3.752 1.00 11.09 549 ILE A O 1
ATOM 581 N N . LEU A 1 82 ? 14.877 1.667 -4.036 1.00 10.60 550 LEU A N 1
ATOM 582 C CA . LEU A 1 82 ? 16.283 1.735 -4.440 1.00 10.41 550 LEU A CA 1
ATOM 583 C C . LEU A 1 82 ? 17.209 1.367 -3.270 1.00 10.55 550 LEU A C 1
ATOM 584 O O . LEU A 1 82 ? 18.200 0.646 -3.458 1.00 10.98 550 LEU A O 1
ATOM 589 N N . THR A 1 83 ? 16.859 1.811 -2.064 1.00 11.23 551 THR A N 1
ATOM 590 C CA . THR A 1 83 ? 17.599 1.413 -0.859 1.00 10.95 551 THR A CA 1
ATOM 591 C C . THR A 1 83 ? 17.606 -0.105 -0.672 1.00 11.85 551 THR A C 1
ATOM 592 O O . THR A 1 83 ? 18.646 -0.690 -0.338 1.00 11.67 551 THR A O 1
ATOM 596 N N . SER A 1 84 ? 16.463 -0.747 -0.909 1.00 11.85 552 SER A N 1
ATOM 597 C CA A SER A 1 84 ? 16.347 -2.194 -0.767 0.50 12.65 552 SER A CA 1
ATOM 598 C CA B SER A 1 84 ? 16.363 -2.194 -0.759 0.50 12.74 552 SER A CA 1
ATOM 599 C C . SER A 1 84 ? 17.215 -2.913 -1.799 1.00 12.49 552 SER A C 1
ATOM 600 O O . SER A 1 84 ? 17.854 -3.920 -1.497 1.00 13.44 552 SER A O 1
ATOM 605 N N . LEU A 1 85 ? 17.248 -2.379 -3.019 1.00 11.71 553 LEU A N 1
ATOM 606 C CA . LEU A 1 85 ? 18.003 -3.027 -4.086 1.00 11.51 553 LEU A CA 1
ATOM 607 C C . LEU A 1 85 ? 19.508 -2.855 -3.931 1.00 11.08 553 LEU A C 1
ATOM 608 O O . LEU A 1 85 ? 20.264 -3.808 -4.121 1.00 11.85 553 LEU A O 1
ATOM 613 N N . ILE A 1 86 ? 19.936 -1.654 -3.538 1.00 10.70 554 ILE A N 1
ATOM 614 C CA . ILE A 1 86 ? 21.366 -1.379 -3.318 1.00 10.37 554 ILE A CA 1
ATOM 615 C C . ILE A 1 86 ? 21.872 -1.999 -2.005 1.00 11.27 554 ILE A C 1
ATOM 616 O O . ILE A 1 86 ? 23.018 -2.471 -1.936 1.00 11.70 554 ILE A O 1
ATOM 621 N N . GLY A 1 87 ? 21.033 -1.991 -0.976 1.00 11.28 555 GLY A N 1
ATOM 622 C CA . GLY A 1 87 ? 21.438 -2.463 0.361 1.00 10.60 555 GLY A CA 1
ATOM 623 C C . GLY A 1 87 ? 22.031 -1.360 1.222 1.00 11.06 555 GLY A C 1
ATOM 624 O O . GLY A 1 87 ? 22.488 -1.618 2.334 1.00 12.32 555 GLY A O 1
ATOM 625 N N . PHE A 1 88 ? 22.048 -0.138 0.695 1.00 10.31 556 PHE A N 1
ATOM 626 C CA . PHE A 1 88 ? 22.521 1.056 1.410 1.00 10.45 556 PHE A CA 1
ATOM 627 C C . PHE A 1 88 ? 21.570 2.198 1.131 1.00 10.72 556 PHE A C 1
ATOM 628 O O . PHE A 1 88 ? 21.172 2.402 -0.012 1.00 11.47 556 PHE A O 1
ATOM 636 N N . SER A 1 89 ? 21.215 2.951 2.167 1.00 10.76 557 SER A N 1
ATOM 637 C CA . SER A 1 89 ? 20.546 4.235 1.964 1.00 10.78 557 SER A CA 1
ATOM 638 C C . SER A 1 89 ? 21.607 5.257 1.604 1.00 10.86 557 SER A C 1
ATOM 639 O O . SER A 1 89 ? 22.812 4.980 1.697 1.00 10.87 557 SER A O 1
ATOM 642 N N . VAL A 1 90 ? 21.179 6.452 1.213 1.00 10.75 558 VAL A N 1
ATOM 643 C CA . VAL A 1 90 ? 22.136 7.520 0.932 1.00 10.74 558 VAL A CA 1
ATOM 644 C C . VAL A 1 90 ? 23.008 7.860 2.162 1.00 11.39 558 VAL A C 1
ATOM 645 O O . VAL A 1 90 ? 24.233 7.882 2.039 1.00 11.34 558 VAL A O 1
ATOM 649 N N . PRO A 1 91 ? 22.384 8.089 3.340 1.00 12.51 559 PRO A N 1
ATOM 650 C CA . PRO A 1 91 ? 23.216 8.364 4.519 1.00 13.09 559 PRO A CA 1
ATOM 651 C C . PRO A 1 91 ? 24.212 7.240 4.826 1.00 12.93 559 PRO A C 1
ATOM 652 O O . PRO A 1 91 ? 25.354 7.520 5.211 1.00 13.62 559 PRO A O 1
ATOM 656 N N . GLU A 1 92 ? 23.797 5.985 4.628 1.00 12.63 560 GLU A N 1
ATOM 657 C CA . GLU A 1 92 ? 24.680 4.846 4.853 1.00 12.41 560 GLU A CA 1
ATOM 658 C C . GLU A 1 92 ? 25.840 4.816 3.862 1.00 12.36 560 GLU A C 1
ATOM 659 O O . GLU A 1 92 ? 26.977 4.535 4.233 1.00 12.68 560 GLU A O 1
ATOM 665 N N . MET A 1 93 ? 25.550 5.126 2.603 1.00 12.32 561 MET A N 1
ATOM 666 C CA . MET A 1 93 ? 26.572 5.214 1.576 1.00 12.36 561 MET A CA 1
ATOM 667 C C . MET A 1 93 ? 27.589 6.305 1.930 1.00 12.86 561 MET A C 1
ATOM 668 O O . MET A 1 93 ? 28.794 6.093 1.828 1.00 12.30 561 MET A O 1
ATOM 673 N N . LYS A 1 94 ? 27.095 7.454 2.390 1.00 13.43 562 LYS A N 1
ATOM 674 C CA . LYS A 1 94 ? 27.988 8.560 2.700 1.00 14.10 562 LYS A CA 1
ATOM 675 C C . LYS A 1 94 ? 28.889 8.215 3.880 1.00 14.37 562 LYS A C 1
ATOM 676 O O . LYS A 1 94 ? 30.078 8.523 3.858 1.00 15.22 562 LYS A O 1
ATOM 682 N N . GLN A 1 95 ? 28.340 7.536 4.883 1.00 14.83 563 GLN A N 1
ATOM 683 C CA . GLN A 1 95 ? 29.163 7.087 6.020 1.00 15.82 563 GLN A CA 1
ATOM 684 C C . GLN A 1 95 ? 30.207 6.041 5.612 1.00 15.64 563 GLN A C 1
ATOM 685 O O . GLN A 1 95 ? 31.311 5.988 6.171 1.00 16.61 563 GLN A O 1
ATOM 691 N N . SER A 1 96 ? 29.882 5.232 4.611 1.00 14.78 564 SER A N 1
ATOM 692 C CA . SER A 1 96 ? 30.742 4.127 4.180 1.00 14.57 564 SER A CA 1
ATOM 693 C C . SER A 1 96 ? 32.012 4.580 3.455 1.00 14.64 564 SER A C 1
ATOM 694 O O . SER A 1 96 ? 33.003 3.840 3.396 1.00 14.21 564 SER A O 1
ATOM 697 N N . LYS A 1 97 ? 31.984 5.787 2.894 1.00 14.29 565 LYS A N 1
ATOM 698 C CA . LYS A 1 97 ? 33.014 6.193 1.944 1.00 13.90 565 LYS A CA 1
ATOM 699 C C . LYS A 1 97 ? 34.431 6.241 2.540 1.00 13.33 565 LYS A C 1
ATOM 700 O O . LYS A 1 97 ? 35.420 5.982 1.842 1.00 12.90 565 LYS A O 1
ATOM 706 N N . LYS A 1 98 ? 34.527 6.566 3.822 1.00 12.90 566 LYS A N 1
ATOM 707 C CA . LYS A 1 98 ? 35.840 6.658 4.469 1.00 13.35 566 LYS A CA 1
ATOM 708 C C . LYS A 1 98 ? 36.439 5.303 4.824 1.00 13.65 566 LYS A C 1
ATOM 709 O O . LYS A 1 98 ? 37.614 5.220 5.186 1.00 13.93 566 LYS A O 1
ATOM 715 N N . ASP A 1 99 ? 35.640 4.243 4.732 1.00 14.32 567 ASP A N 1
ATOM 716 C CA A ASP A 1 99 ? 36.095 2.905 5.054 0.50 15.12 567 ASP A CA 1
ATOM 717 C CA B ASP A 1 99 ? 36.123 2.896 5.035 0.50 15.22 567 ASP A CA 1
ATOM 718 C C . ASP A 1 99 ? 36.079 2.039 3.785 1.00 15.50 567 ASP A C 1
ATOM 719 O O . ASP A 1 99 ? 35.010 1.612 3.348 1.00 15.29 567 ASP A O 1
ATOM 728 N N . PRO A 1 100 ? 37.258 1.775 3.194 1.00 15.75 568 PRO A N 1
ATOM 729 C CA . PRO A 1 100 ? 37.371 1.011 1.946 1.00 16.20 568 PRO A CA 1
ATOM 730 C C . PRO A 1 100 ? 36.536 -0.262 1.888 1.00 16.14 568 PRO A C 1
ATOM 731 O O . PRO A 1 100 ? 35.902 -0.525 0.862 1.00 16.17 568 PRO A O 1
ATOM 735 N N . LEU A 1 101 ? 36.549 -1.039 2.968 1.00 15.94 569 LEU A N 1
ATOM 736 C CA . LEU A 1 101 ? 35.826 -2.314 3.001 1.00 16.11 569 LEU A CA 1
ATOM 737 C C . LEU A 1 101 ? 34.315 -2.100 2.992 1.00 15.23 569 LEU A C 1
ATOM 738 O O . LEU A 1 101 ? 33.580 -2.860 2.349 1.00 15.47 569 LEU A O 1
ATOM 743 N N . GLN A 1 102 ? 33.854 -1.069 3.695 1.00 14.11 570 GLN A N 1
ATOM 744 C CA . GLN A 1 102 ? 32.437 -0.706 3.665 1.00 13.88 570 GLN A CA 1
ATOM 745 C C . GLN A 1 102 ? 32.009 -0.137 2.313 1.00 13.38 570 GLN A C 1
ATOM 746 O O . GLN A 1 102 ? 30.947 -0.508 1.784 1.00 13.15 570 GLN A O 1
ATOM 752 N N . TYR A 1 103 ? 32.828 0.741 1.738 1.00 12.75 571 TYR A N 1
ATOM 753 C CA . TYR A 1 103 ? 32.497 1.330 0.440 1.00 12.30 571 TYR A CA 1
ATOM 754 C C . TYR A 1 103 ? 32.460 0.250 -0.634 1.00 12.07 571 TYR A C 1
ATOM 755 O O . TYR A 1 103 ? 31.660 0.320 -1.561 1.00 12.23 571 TYR A O 1
ATOM 764 N N . GLN A 1 104 ? 33.307 -0.760 -0.490 1.00 12.11 572 GLN A N 1
ATOM 765 C CA . GLN A 1 104 ? 33.307 -1.872 -1.421 1.00 12.46 572 GLN A CA 1
ATOM 766 C C . GLN A 1 104 ? 31.964 -2.616 -1.397 1.00 11.69 572 GLN A C 1
ATOM 767 O O . GLN A 1 104 ? 31.450 -3.011 -2.451 1.00 11.36 572 GLN A O 1
ATOM 773 N N . LYS A 1 105 ? 31.398 -2.789 -0.202 1.00 11.65 573 LYS A N 1
ATOM 774 C CA . LYS A 1 105 ? 30.070 -3.395 -0.068 1.00 11.05 573 LYS A CA 1
ATOM 775 C C . LYS A 1 105 ? 29.047 -2.544 -0.812 1.00 10.51 573 LYS A C 1
ATOM 776 O O . LYS A 1 105 ? 28.142 -3.082 -1.457 1.00 10.66 573 LYS A O 1
ATOM 782 N N . PHE A 1 106 ? 29.193 -1.217 -0.731 1.00 9.63 574 PHE A N 1
ATOM 783 C CA . PHE A 1 106 ? 28.286 -0.328 -1.453 1.00 8.95 574 PHE A CA 1
ATOM 784 C C . PHE A 1 106 ? 28.439 -0.501 -2.971 1.00 9.24 574 PHE A C 1
ATOM 785 O O . PHE A 1 106 ? 27.441 -0.577 -3.698 1.00 10.15 574 PHE A O 1
ATOM 793 N N . LEU A 1 107 ? 29.684 -0.551 -3.453 1.00 9.60 575 LEU A N 1
ATOM 794 C CA . LEU A 1 107 ? 29.911 -0.719 -4.884 1.00 9.66 575 LEU A CA 1
ATOM 795 C C . LEU A 1 107 ? 29.326 -2.033 -5.371 1.00 9.82 575 LEU A C 1
ATOM 796 O O . LEU A 1 107 ? 28.796 -2.098 -6.478 1.00 9.29 575 LEU A O 1
ATOM 801 N N . GLU A 1 108 ? 29.416 -3.069 -4.544 1.00 10.31 576 GLU A N 1
ATOM 802 C CA . GLU A 1 108 ? 28.796 -4.358 -4.882 1.00 9.91 576 GLU A CA 1
ATOM 803 C C . GLU A 1 108 ? 27.274 -4.228 -4.947 1.00 10.14 576 GLU A C 1
ATOM 804 O O . GLU A 1 108 ? 26.638 -4.795 -5.851 1.00 10.48 576 GLU A O 1
ATOM 810 N N . GLY A 1 109 ? 26.709 -3.449 -4.029 1.00 9.83 577 GLY A N 1
ATOM 811 C CA . GLY A 1 109 ? 25.263 -3.196 -4.021 1.00 10.23 577 GLY A CA 1
ATOM 812 C C . GLY A 1 109 ? 24.805 -2.408 -5.228 1.00 10.46 577 GLY A C 1
ATOM 813 O O . GLY A 1 109 ? 23.708 -2.642 -5.765 1.00 10.63 577 GLY A O 1
ATOM 814 N N . LEU A 1 110 ? 25.638 -1.465 -5.662 1.00 9.73 578 LEU A N 1
ATOM 815 C CA A LEU A 1 110 ? 25.341 -0.670 -6.861 0.50 9.35 578 LEU A CA 1
ATOM 816 C CA B LEU A 1 110 ? 25.341 -0.666 -6.836 0.50 9.50 578 LEU A CA 1
ATOM 817 C C . LEU A 1 110 ? 25.197 -1.580 -8.057 1.00 9.84 578 LEU A C 1
ATOM 818 O O . LEU A 1 110 ? 24.287 -1.420 -8.861 1.00 9.23 578 LEU A O 1
ATOM 827 N N . GLN A 1 111 ? 26.119 -2.536 -8.173 1.00 9.24 579 GLN A N 1
ATOM 828 C CA . GLN A 1 111 ? 26.128 -3.462 -9.305 1.00 9.90 579 GLN A CA 1
ATOM 829 C C . GLN A 1 111 ? 24.949 -4.402 -9.224 1.00 10.13 579 GLN A C 1
ATOM 830 O O . GLN A 1 111 ? 24.344 -4.731 -10.250 1.00 10.00 579 GLN A O 1
ATOM 836 N N . LYS A 1 112 ? 24.633 -4.830 -8.005 1.00 9.65 580 LYS A N 1
ATOM 837 C CA . LYS A 1 112 ? 23.448 -5.658 -7.768 1.00 10.17 580 LYS A CA 1
ATOM 838 C C . LYS A 1 112 ? 22.182 -4.927 -8.211 1.00 10.19 580 LYS A C 1
ATOM 839 O O . LYS A 1 112 ? 21.342 -5.514 -8.904 1.00 10.39 580 LYS A O 1
ATOM 845 N N . CYS A 1 113 ? 22.068 -3.652 -7.831 1.00 9.37 581 CYS A N 1
ATOM 846 C CA . CYS A 1 113 ? 20.930 -2.817 -8.226 1.00 9.66 581 CYS A CA 1
ATOM 847 C C . CYS A 1 113 ? 20.849 -2.695 -9.753 1.00 9.52 581 CYS A C 1
ATOM 848 O O . CYS A 1 113 ? 19.769 -2.843 -10.343 1.00 9.73 581 CYS A O 1
ATOM 851 N N . GLN A 1 114 ? 21.988 -2.449 -10.394 1.00 9.55 582 GLN A N 1
ATOM 852 C CA . GLN A 1 114 ? 22.041 -2.364 -11.841 1.00 9.56 582 GLN A CA 1
ATOM 853 C C . GLN A 1 114 ? 21.477 -3.642 -12.472 1.00 10.33 582 GLN A C 1
ATOM 854 O O . GLN A 1 114 ? 20.636 -3.557 -13.378 1.00 9.43 582 GLN A O 1
ATOM 860 N N . ARG A 1 115 ? 21.932 -4.800 -11.994 1.00 10.39 583 ARG A N 1
ATOM 861 C CA . ARG A 1 115 ? 21.493 -6.091 -12.537 1.00 11.78 583 ARG A CA 1
ATOM 862 C C . ARG A 1 115 ? 20.015 -6.318 -12.259 1.00 11.69 583 ARG A C 1
ATOM 863 O O . ARG A 1 115 ? 19.288 -6.794 -13.136 1.00 11.95 583 ARG A O 1
ATOM 871 N N . ASP A 1 116 ? 19.583 -5.957 -11.053 1.00 11.34 584 ASP A N 1
ATOM 872 C CA . ASP A 1 116 ? 18.188 -6.127 -10.642 1.00 11.97 584 ASP A CA 1
ATOM 873 C C . ASP A 1 116 ? 17.259 -5.320 -11.536 1.00 11.42 584 ASP A C 1
ATOM 874 O O . ASP A 1 116 ? 16.169 -5.788 -11.871 1.00 11.31 584 ASP A O 1
ATOM 879 N N . LEU A 1 117 ? 17.670 -4.109 -11.896 1.00 10.37 585 LEU A N 1
ATOM 880 C CA . LEU A 1 117 ? 16.845 -3.252 -12.772 1.00 10.75 585 LEU A CA 1
ATOM 881 C C . LEU A 1 117 ? 16.843 -3.756 -14.234 1.00 11.24 585 LEU A C 1
ATOM 882 O O . LEU A 1 117 ? 15.819 -3.704 -14.927 1.00 11.71 585 LEU A O 1
ATOM 887 N N . ILE A 1 118 ? 17.975 -4.270 -14.704 1.00 11.28 586 ILE A N 1
ATOM 888 C CA . ILE A 1 118 ? 17.980 -4.941 -16.013 1.00 11.03 586 ILE A CA 1
ATOM 889 C C . ILE A 1 118 ? 17.008 -6.143 -16.038 1.00 11.55 586 ILE A C 1
ATOM 890 O O . ILE A 1 118 ? 16.295 -6.341 -17.031 1.00 11.77 586 ILE A O 1
ATOM 895 N N . ASP A 1 119 ? 16.995 -6.941 -14.972 1.00 11.87 587 ASP A N 1
ATOM 896 C CA . ASP A 1 119 ? 16.205 -8.182 -14.930 1.00 12.06 587 ASP A CA 1
ATOM 897 C C . ASP A 1 119 ? 14.765 -8.017 -14.445 1.00 12.16 587 ASP A C 1
ATOM 898 O O . ASP A 1 119 ? 13.982 -8.970 -14.491 1.00 13.44 587 ASP A O 1
ATOM 903 N N . LEU A 1 120 ? 14.419 -6.811 -14.001 1.00 11.53 588 LEU A N 1
ATOM 904 C CA . LEU A 1 120 ? 13.105 -6.551 -13.424 1.00 11.19 588 LEU A CA 1
ATOM 905 C C . LEU A 1 120 ? 11.957 -6.887 -14.387 1.00 11.16 588 LEU A C 1
ATOM 906 O O . LEU A 1 120 ? 11.921 -6.417 -15.523 1.00 11.24 588 LEU A O 1
ATOM 911 N N . CYS A 1 121 ? 11.047 -7.734 -13.918 1.00 11.40 589 CYS A N 1
ATOM 912 C CA . CYS A 1 121 ? 9.858 -8.082 -14.685 1.00 11.43 589 CYS A CA 1
ATOM 913 C C . CYS A 1 121 ? 8.858 -8.548 -13.641 1.00 11.22 589 CYS A C 1
ATOM 914 O O . CYS A 1 121 ? 8.898 -9.688 -13.194 1.00 11.93 589 CYS A O 1
ATOM 917 N N . CYS A 1 122 ? 7.998 -7.632 -13.209 1.00 10.10 590 CYS A N 1
ATOM 918 C CA . CYS A 1 122 ? 7.200 -7.879 -12.013 1.00 10.25 590 CYS A CA 1
ATOM 919 C C . CYS A 1 122 ? 6.006 -6.950 -11.976 1.00 9.81 590 CYS A C 1
ATOM 920 O O . CYS A 1 122 ? 5.801 -6.141 -12.890 1.00 9.29 590 CYS A O 1
ATOM 923 N N . LEU A 1 123 ? 5.199 -7.073 -10.929 1.00 10.08 591 LEU A N 1
ATOM 924 C CA . LEU A 1 123 ? 4.086 -6.157 -10.761 1.00 10.80 591 LEU A CA 1
ATOM 925 C C . LEU A 1 123 ? 4.580 -4.882 -10.130 1.00 10.64 591 LEU A C 1
ATOM 926 O O . LEU A 1 123 ? 5.246 -4.904 -9.088 1.00 11.15 591 LEU A O 1
ATOM 931 N N . MET A 1 124 ? 4.243 -3.772 -10.776 1.00 9.61 592 MET A N 1
ATOM 932 C CA . MET A 1 124 ? 4.640 -2.444 -10.301 1.00 9.65 592 MET A CA 1
ATOM 933 C C . MET A 1 124 ? 3.387 -1.685 -9.929 1.00 9.23 592 MET A C 1
ATOM 934 O O . MET A 1 124 ? 2.475 -1.586 -10.746 1.00 9.65 592 MET A O 1
ATOM 939 N N . THR A 1 125 ? 3.342 -1.160 -8.700 1.00 8.48 593 THR A N 1
ATOM 940 C CA . THR A 1 125 ? 2.261 -0.253 -8.317 1.00 9.64 593 THR A CA 1
ATOM 941 C C . THR A 1 125 ? 2.710 1.155 -8.691 1.00 9.42 593 THR A C 1
ATOM 942 O O . THR A 1 125 ? 3.770 1.605 -8.242 1.00 10.28 593 THR A O 1
ATOM 946 N N . ILE A 1 126 ? 1.953 1.818 -9.562 1.00 9.36 594 ILE A N 1
ATOM 947 C CA . ILE A 1 126 ? 2.374 3.099 -10.133 1.00 9.88 594 ILE A CA 1
ATOM 948 C C . ILE A 1 126 ? 1.329 4.166 -9.866 1.00 10.08 594 ILE A C 1
ATOM 949 O O . ILE A 1 126 ? 0.158 3.984 -10.186 1.00 10.80 594 ILE A O 1
ATOM 954 N N . SER A 1 127 ? 1.770 5.277 -9.289 1.00 10.38 595 SER A N 1
ATOM 955 C CA . SER A 1 127 ? 0.925 6.445 -9.115 1.00 11.10 595 SER A CA 1
ATOM 956 C C . SER A 1 127 ? 1.140 7.355 -10.323 1.00 11.29 595 SER A C 1
ATOM 957 O O . SER A 1 127 ? 2.244 7.827 -10.559 1.00 11.82 595 SER A O 1
ATOM 960 N N . PHE A 1 128 ? 0.097 7.574 -11.116 1.00 11.29 596 PHE A N 1
ATOM 961 C CA . PHE A 1 128 ? 0.201 8.443 -12.277 1.00 12.09 596 PHE A CA 1
ATOM 962 C C . PHE A 1 128 ? -0.505 9.775 -12.030 1.00 12.60 596 PHE A C 1
ATOM 963 O O . PHE A 1 128 ? -1.697 9.808 -11.731 1.00 12.66 596 PHE A O 1
ATOM 971 N N . ASN A 1 129 ? 0.242 10.863 -12.167 1.00 13.94 597 ASN A N 1
ATOM 972 C CA . ASN A 1 129 ? -0.298 12.200 -11.936 1.00 15.25 597 ASN A CA 1
ATOM 973 C C . ASN A 1 129 ? -0.467 12.883 -13.288 1.00 16.11 597 ASN A C 1
ATOM 974 O O . ASN A 1 129 ? 0.505 13.351 -13.881 1.00 16.43 597 ASN A O 1
ATOM 979 N N . PRO A 1 130 ? -1.710 12.940 -13.795 1.00 16.76 598 PRO A N 1
ATOM 980 C CA . PRO A 1 130 ? -1.887 13.444 -15.159 1.00 17.95 598 PRO A CA 1
ATOM 981 C C . PRO A 1 130 ? -1.668 14.952 -15.263 1.00 19.12 598 PRO A C 1
ATOM 982 O O . PRO A 1 130 ? -1.322 15.438 -16.337 1.00 20.02 598 PRO A O 1
ATOM 986 N N . SER A 1 131 ? -1.844 15.671 -14.156 1.00 20.13 599 SER A N 1
ATOM 987 C CA . SER A 1 131 ? -1.626 17.122 -14.153 1.00 21.35 599 SER A CA 1
ATOM 988 C C . SER A 1 131 ? -0.151 17.479 -14.336 1.00 21.54 599 SER A C 1
ATOM 989 O O . SER A 1 131 ? 0.169 18.482 -14.978 1.00 22.01 599 SER A O 1
ATOM 992 N N . LEU A 1 132 ? 0.739 16.663 -13.773 1.00 21.66 600 LEU A N 1
ATOM 993 C CA . LEU A 1 132 ? 2.182 16.934 -13.831 1.00 22.00 600 LEU A CA 1
ATOM 994 C C . LEU A 1 132 ? 2.888 16.061 -14.858 1.00 22.12 600 LEU A C 1
ATOM 995 O O . LEU A 1 132 ? 4.102 16.197 -15.063 1.00 22.29 600 LEU A O 1
ATOM 1000 N N . SER A 1 133 ? 2.128 15.172 -15.500 1.00 21.64 601 SER A N 1
ATOM 1001 C CA . SER A 1 133 ? 2.688 14.152 -16.403 1.00 21.89 601 SER A CA 1
ATOM 1002 C C . SER A 1 133 ? 3.850 13.432 -15.727 1.00 20.98 601 SER A C 1
ATOM 1003 O O . SER A 1 133 ? 4.931 13.307 -16.301 1.00 21.55 601 SER A O 1
ATOM 1006 N N . LYS A 1 134 ? 3.627 12.995 -14.487 1.00 19.42 602 LYS A N 1
ATOM 1007 C CA . LYS A 1 134 ? 4.642 12.278 -13.722 1.00 18.62 602 LYS A CA 1
ATOM 1008 C C . LYS A 1 134 ? 4.078 10.969 -13.213 1.00 16.97 602 LYS A C 1
ATOM 1009 O O . LYS A 1 134 ? 2.887 10.860 -12.938 1.00 17.16 602 LYS A O 1
ATOM 1015 N N . ALA A 1 135 ? 4.947 9.977 -13.085 1.00 14.78 603 ALA A N 1
ATOM 1016 C CA . ALA A 1 135 ? 4.554 8.676 -12.551 1.00 13.76 603 ALA A CA 1
ATOM 1017 C C . ALA A 1 135 ? 5.606 8.215 -11.572 1.00 12.43 603 ALA A C 1
ATOM 1018 O O . ALA A 1 135 ? 6.803 8.402 -11.801 1.00 13.29 603 ALA A O 1
ATOM 1020 N N . MET A 1 136 ? 5.158 7.630 -10.468 1.00 11.30 604 MET A N 1
ATOM 1021 C CA A MET A 1 136 ? 6.076 7.156 -9.439 0.50 11.47 604 MET A CA 1
ATOM 1022 C CA B MET A 1 136 ? 6.060 7.168 -9.412 0.50 11.38 604 MET A CA 1
ATOM 1023 C C . MET A 1 136 ? 5.769 5.706 -9.092 1.00 11.20 604 MET A C 1
ATOM 1024 O O . MET A 1 136 ? 4.626 5.352 -8.813 1.00 10.96 604 MET A O 1
ATOM 1033 N N . VAL A 1 137 ? 6.795 4.861 -9.137 1.00 10.35 605 VAL A N 1
ATOM 1034 C CA . VAL A 1 137 ? 6.633 3.468 -8.754 1.00 10.83 605 VAL A CA 1
ATOM 1035 C C . VAL A 1 137 ? 6.691 3.397 -7.240 1.00 11.03 605 VAL A C 1
ATOM 1036 O O . VAL A 1 137 ? 7.720 3.735 -6.635 1.00 11.99 605 VAL A O 1
ATOM 1040 N N . LEU A 1 138 ? 5.581 2.961 -6.642 1.00 10.69 606 LEU A N 1
ATOM 1041 C CA . LEU A 1 138 ? 5.410 2.898 -5.180 1.00 10.73 606 LEU A CA 1
ATOM 1042 C C . LEU A 1 138 ? 5.803 1.561 -4.553 1.00 10.33 606 LEU A C 1
ATOM 1043 O O . LEU A 1 138 ? 6.205 1.503 -3.388 1.00 11.67 606 LEU A O 1
ATOM 1048 N N . ALA A 1 139 ? 5.655 0.489 -5.323 1.00 10.59 607 ALA A N 1
ATOM 1049 C CA . ALA A 1 139 ? 5.925 -0.850 -4.840 1.00 10.20 607 ALA A CA 1
ATOM 1050 C C . ALA A 1 139 ? 6.204 -1.793 -6.000 1.00 10.25 607 ALA A C 1
ATOM 1051 O O . ALA A 1 139 ? 5.777 -1.550 -7.133 1.00 9.95 607 ALA A O 1
ATOM 1053 N N . LEU A 1 140 ? 6.965 -2.845 -5.694 1.00 10.56 608 LEU A N 1
ATOM 1054 C CA . LEU A 1 140 ? 7.226 -3.952 -6.609 1.00 10.95 608 LEU A CA 1
ATOM 1055 C C . LEU A 1 140 ? 6.772 -5.246 -5.958 1.00 11.63 608 LEU A C 1
ATOM 1056 O O . LEU A 1 140 ? 6.950 -5.436 -4.763 1.00 13.32 608 LEU A O 1
ATOM 1061 N N . GLN A 1 141 ? 6.183 -6.141 -6.739 1.00 11.20 609 GLN A N 1
ATOM 1062 C CA . GLN A 1 141 ? 5.773 -7.440 -6.228 1.00 12.10 609 GLN A CA 1
ATOM 1063 C C . GLN A 1 141 ? 6.085 -8.535 -7.253 1.00 12.18 609 GLN A C 1
ATOM 1064 O O . GLN A 1 141 ? 5.730 -8.410 -8.431 1.00 11.66 609 GLN A O 1
ATOM 1070 N N . ASP A 1 142 ? 6.715 -9.615 -6.795 1.00 12.55 610 ASP A N 1
ATOM 1071 C CA . ASP A 1 142 ? 6.924 -10.787 -7.642 1.00 13.94 610 ASP A CA 1
ATOM 1072 C C . ASP A 1 142 ? 5.587 -11.425 -7.986 1.00 13.72 610 ASP A C 1
ATOM 1073 O O . ASP A 1 142 ? 4.706 -11.528 -7.126 1.00 13.42 610 ASP A O 1
ATOM 1078 N N . VAL A 1 143 ? 5.436 -11.870 -9.232 1.00 13.49 611 VAL A N 1
ATOM 1079 C CA . VAL A 1 143 ? 4.244 -12.622 -9.597 1.00 13.76 611 VAL A CA 1
ATOM 1080 C C . VAL A 1 143 ? 4.169 -13.942 -8.834 1.00 13.59 611 VAL A C 1
ATOM 1081 O O . VAL A 1 143 ? 5.188 -14.606 -8.582 1.00 13.78 611 VAL A O 1
ATOM 1085 N N . ASN A 1 144 ? 2.953 -14.294 -8.456 1.00 12.81 612 ASN A N 1
ATOM 1086 C CA . ASN A 1 144 ? 2.703 -15.517 -7.702 1.00 13.09 612 ASN A CA 1
ATOM 1087 C C . ASN A 1 144 ? 1.469 -16.288 -8.207 1.00 13.21 612 ASN A C 1
ATOM 1088 O O . ASN A 1 144 ? 0.788 -15.848 -9.137 1.00 12.61 612 ASN A O 1
ATOM 1093 N N . MET A 1 145 ? 1.190 -17.445 -7.610 1.00 13.94 613 MET A N 1
ATOM 1094 C CA . MET A 1 145 ? 0.102 -18.299 -8.092 1.00 14.38 613 MET A CA 1
ATOM 1095 C C . MET A 1 145 ? -1.292 -17.677 -7.926 1.00 13.88 613 MET A C 1
ATOM 1096 O O . MET A 1 145 ? -2.188 -17.946 -8.725 1.00 14.04 613 MET A O 1
ATOM 1101 N N . GLU A 1 146 ? -1.467 -16.838 -6.906 1.00 14.03 614 GLU A N 1
ATOM 1102 C CA . GLU A 1 146 ? -2.715 -16.083 -6.779 1.00 13.85 614 GLU A CA 1
ATOM 1103 C C . GLU A 1 146 ? -2.922 -15.190 -8.010 1.00 13.38 614 GLU A C 1
ATOM 1104 O O . GLU A 1 146 ? -4.025 -15.122 -8.553 1.00 12.91 614 GLU A O 1
ATOM 1110 N N . HIS A 1 147 ? -1.857 -14.536 -8.464 1.00 12.30 615 HIS A N 1
ATOM 1111 C CA . HIS A 1 147 ? -1.962 -13.722 -9.689 1.00 12.13 615 HIS A CA 1
ATOM 1112 C C . HIS A 1 147 ? -2.379 -14.552 -10.895 1.00 12.68 615 HIS A C 1
ATOM 1113 O O . HIS A 1 147 ? -3.229 -14.135 -11.687 1.00 12.40 615 HIS A O 1
ATOM 1120 N N . LEU A 1 148 ? -1.789 -15.739 -11.014 1.00 13.10 616 LEU A N 1
ATOM 1121 C CA A LEU A 1 148 ? -2.116 -16.657 -12.102 0.50 13.74 616 LEU A CA 1
ATOM 1122 C CA B LEU A 1 148 ? -2.113 -16.653 -12.102 0.50 13.65 616 LEU A CA 1
ATOM 1123 C C . LEU A 1 148 ? -3.598 -17.019 -12.061 1.00 14.00 616 LEU A C 1
ATOM 1124 O O . LEU A 1 148 ? -4.278 -16.980 -13.092 1.00 13.93 616 LEU A O 1
ATOM 1133 N N . GLU A 1 149 ? -4.087 -17.360 -10.867 1.00 14.38 617 GLU A N 1
ATOM 1134 C CA A GLU A 1 149 ? -5.486 -17.746 -10.697 0.50 14.83 617 GLU A CA 1
ATOM 1135 C CA B GLU A 1 149 ? -5.486 -17.741 -10.689 0.50 14.97 617 GLU A CA 1
ATOM 1136 C C . GLU A 1 149 ? -6.434 -16.580 -10.972 1.00 14.64 617 GLU A C 1
ATOM 1137 O O . GLU A 1 149 ? -7.482 -16.775 -11.591 1.00 14.36 617 GLU A O 1
ATOM 1148 N N . ASN A 1 150 ? -6.051 -15.374 -10.535 1.00 14.46 618 ASN A N 1
ATOM 1149 C CA A ASN A 1 150 ? -6.783 -14.134 -10.855 0.50 14.22 618 ASN A CA 1
ATOM 1150 C CA B ASN A 1 150 ? -6.861 -14.205 -10.844 0.50 14.37 618 ASN A CA 1
ATOM 1151 C C . ASN A 1 150 ? -6.937 -13.939 -12.350 1.00 14.15 618 ASN A C 1
ATOM 1152 O O . ASN A 1 150 ? -8.007 -13.570 -12.853 1.00 13.98 618 ASN A O 1
ATOM 1161 N N . LEU A 1 151 ? -5.831 -14.155 -13.065 1.00 13.85 619 LEU A N 1
ATOM 1162 C CA . LEU A 1 151 ? -5.808 -13.986 -14.508 1.00 14.31 619 LEU A CA 1
ATOM 1163 C C . LEU A 1 151 ? -6.696 -15.022 -15.205 1.00 14.75 619 LEU A C 1
ATOM 1164 O O . LEU A 1 151 ? -7.462 -14.678 -16.110 1.00 14.51 619 LEU A O 1
ATOM 1169 N N . LYS A 1 152 ? -6.584 -16.280 -14.783 1.00 15.44 620 LYS A N 1
ATOM 1170 C CA . LYS A 1 152 ? -7.434 -17.352 -15.315 1.00 16.36 620 LYS A CA 1
ATOM 1171 C C . LYS A 1 152 ? -8.906 -17.032 -15.099 1.00 16.50 620 LYS A C 1
ATOM 1172 O O . LYS A 1 152 ? -9.723 -17.215 -15.997 1.00 17.23 620 LYS A O 1
ATOM 1178 N N . LYS A 1 153 ? -9.245 -16.555 -13.904 1.00 16.53 621 LYS A N 1
ATOM 1179 C CA . LYS A 1 153 ? -10.633 -16.194 -13.587 1.00 16.98 621 LYS A CA 1
ATOM 1180 C C . LYS A 1 153 ? -11.149 -15.092 -14.526 1.00 16.55 621 LYS A C 1
ATOM 1181 O O . LYS A 1 153 ? -12.266 -15.176 -15.057 1.00 16.59 621 LYS A O 1
ATOM 1187 N N . ARG A 1 154 ? -10.317 -14.078 -14.754 1.00 15.63 622 ARG A N 1
ATOM 1188 C CA . ARG A 1 154 ? -10.657 -12.972 -15.650 1.00 15.87 622 ARG A CA 1
ATOM 1189 C C . ARG A 1 154 ? -10.952 -13.422 -17.078 1.00 16.00 622 ARG A C 1
ATOM 1190 O O . ARG A 1 154 ? -11.820 -12.849 -17.744 1.00 15.74 622 ARG A O 1
ATOM 1198 N N . LEU A 1 155 ? -10.219 -14.436 -17.542 1.00 16.23 623 LEU A N 1
ATOM 1199 C CA . LEU A 1 155 ? -10.388 -14.994 -18.881 1.00 17.90 623 LEU A CA 1
ATOM 1200 C C . LEU A 1 155 ? -11.395 -16.144 -18.889 1.00 19.82 623 LEU A C 1
ATOM 1201 O O . LEU A 1 155 ? -11.599 -16.777 -19.930 1.00 20.65 623 LEU A O 1
ATOM 1206 N N . ASN A 1 156 ? -12.011 -16.388 -17.729 1.00 21.50 624 ASN A N 1
ATOM 1207 C CA . ASN A 1 156 ? -12.910 -17.529 -17.479 1.00 23.74 624 ASN A CA 1
ATOM 1208 C C . ASN A 1 156 ? -12.330 -18.900 -17.870 1.00 24.57 624 ASN A C 1
ATOM 1209 O O . ASN A 1 156 ? -12.991 -19.710 -18.524 1.00 25.05 624 ASN A O 1
ATOM 1214 N N . LYS A 1 157 ? -11.089 -19.145 -17.456 1.00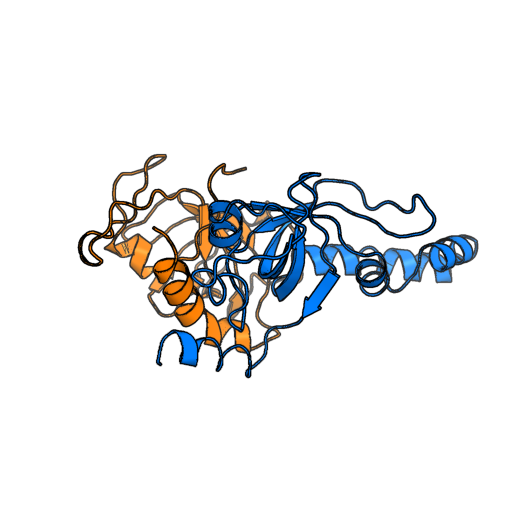 26.15 625 LYS A N 1
ATOM 1215 C CA . LYS A 1 157 ? -10.390 -20.394 -17.764 1.00 27.56 625 LYS A CA 1
ATOM 1216 C C . LYS A 1 157 ? -10.158 -21.211 -16.499 1.00 28.22 625 LYS A C 1
ATOM 1217 O O . LYS A 1 157 ? -11.050 -21.325 -15.653 1.00 29.40 625 LYS A O 1
ATOM 1223 N N . LEU B 2 20 ? 14.272 2.270 -28.676 1.00 38.37 17 LEU B N 1
ATOM 1224 C CA . LEU B 2 20 ? 14.349 2.820 -30.065 1.00 38.12 17 LEU B CA 1
ATOM 1225 C C . LEU B 2 20 ? 12.997 2.837 -30.797 1.00 37.78 17 LEU B C 1
ATOM 1226 O O . LEU B 2 20 ? 12.620 3.870 -31.357 1.00 37.88 17 LEU B O 1
ATOM 1231 N N . PRO B 2 21 ? 12.258 1.702 -30.797 1.00 37.17 18 PRO B N 1
ATOM 1232 C CA . PRO B 2 21 ? 10.974 1.707 -31.510 1.00 36.42 18 PRO B CA 1
ATOM 1233 C C . PRO B 2 21 ? 9.934 2.649 -30.892 1.00 35.75 18 PRO B C 1
ATOM 1234 O O . PRO B 2 21 ? 9.868 2.787 -29.667 1.00 36.03 18 PRO B O 1
ATOM 1238 N N . ARG B 2 22 ? 9.139 3.289 -31.747 1.00 34.68 19 ARG B N 1
ATOM 1239 C CA . ARG B 2 22 ? 8.135 4.263 -31.318 1.00 33.43 19 ARG B CA 1
ATOM 1240 C C . ARG B 2 22 ? 6.922 3.582 -30.681 1.00 31.86 19 ARG B C 1
ATOM 1241 O O . ARG B 2 22 ? 6.398 4.051 -29.665 1.00 32.19 19 ARG B O 1
ATOM 1249 N N . SER B 2 23 ? 6.484 2.481 -31.287 1.00 29.44 20 SER B N 1
ATOM 1250 C CA . SER B 2 23 ? 5.333 1.728 -30.800 1.00 27.11 20 SER B CA 1
ATOM 1251 C C . SER B 2 23 ? 5.758 0.769 -29.686 1.00 24.61 20 SER B C 1
ATOM 1252 O O . SER B 2 23 ? 6.905 0.323 -29.654 1.00 23.75 20 SER B O 1
ATOM 1255 N N . PRO B 2 24 ? 4.831 0.451 -28.767 1.00 22.75 21 PRO B N 1
ATOM 1256 C CA . PRO B 2 24 ? 5.179 -0.408 -27.636 1.00 20.89 21 PRO B CA 1
ATOM 1257 C C . PRO B 2 24 ? 5.462 -1.860 -28.018 1.00 18.62 21 PRO B C 1
ATOM 1258 O O . PRO B 2 24 ? 5.009 -2.320 -29.067 1.00 17.80 21 PRO B O 1
ATOM 1262 N N . PRO B 2 25 ? 6.214 -2.581 -27.165 1.00 16.82 22 PRO B N 1
ATOM 1263 C CA . PRO B 2 25 ? 6.533 -3.985 -27.421 1.00 15.59 22 PRO B CA 1
ATOM 1264 C C . PRO B 2 25 ? 5.363 -4.891 -27.050 1.00 14.76 22 PRO B C 1
ATOM 1265 O O . PRO B 2 25 ? 5.252 -5.363 -25.917 1.00 14.27 22 PRO B O 1
ATOM 1269 N N . LEU B 2 26 ? 4.507 -5.130 -28.038 1.00 13.67 23 LEU B N 1
ATOM 1270 C CA . LEU B 2 26 ? 3.310 -5.940 -27.887 1.00 13.33 23 LEU B CA 1
ATOM 1271 C C . LEU B 2 26 ? 3.635 -7.374 -27.495 1.00 12.38 23 LEU B C 1
ATOM 1272 O O . LEU B 2 26 ? 4.505 -7.985 -28.110 1.00 12.34 23 LEU B O 1
ATOM 1277 N N . LYS B 2 27 ? 2.948 -7.915 -26.481 1.00 11.40 24 LYS B N 1
ATOM 1278 C CA . LYS B 2 27 ? 3.112 -9.335 -26.121 1.00 10.86 24 LYS B CA 1
ATOM 1279 C C . LYS B 2 27 ? 2.529 -10.193 -27.235 1.00 11.03 24 LYS B C 1
ATOM 1280 O O . LYS B 2 27 ? 1.367 -10.003 -27.614 1.00 11.83 24 LYS B O 1
ATOM 1286 N N . VAL B 2 28 ? 3.328 -11.109 -27.783 1.00 11.07 25 VAL B N 1
ATOM 1287 C CA . VAL B 2 28 ? 2.844 -12.022 -28.814 1.00 11.63 25 VAL B CA 1
ATOM 1288 C C . VAL B 2 28 ? 3.422 -13.417 -28.645 1.00 11.79 25 VAL B C 1
ATOM 1289 O O . VAL B 2 28 ? 4.510 -13.582 -28.093 1.00 11.81 25 VAL B O 1
ATOM 1293 N N . LEU B 2 29 ? 2.673 -14.412 -29.125 1.00 11.97 26 LEU B N 1
ATOM 1294 C CA . LEU B 2 29 ? 3.169 -15.777 -29.280 1.00 12.65 26 LEU B CA 1
ATOM 1295 C C . LEU B 2 29 ? 3.710 -15.971 -30.697 1.00 13.02 26 LEU B C 1
ATOM 1296 O O . LEU B 2 29 ? 3.274 -15.297 -31.642 1.00 13.24 26 LEU B O 1
ATOM 1301 N N . ALA B 2 30 ? 4.666 -16.884 -30.840 1.00 13.85 27 ALA B N 1
ATOM 1302 C CA . ALA B 2 30 ? 5.243 -17.180 -32.154 1.00 13.98 27 ALA B CA 1
ATOM 1303 C C . ALA B 2 30 ? 4.181 -17.444 -33.226 1.00 14.50 27 ALA B C 1
ATOM 1304 O O . ALA B 2 30 ? 4.306 -16.930 -34.339 1.00 14.48 27 ALA B O 1
ATOM 1306 N N . GLU B 2 31 ? 3.139 -18.211 -32.882 1.00 15.52 28 GLU B N 1
ATOM 1307 C CA . GLU B 2 31 ? 2.057 -18.537 -33.839 1.00 16.65 28 GLU B CA 1
ATOM 1308 C C . GLU B 2 31 ? 1.384 -17.296 -34.432 1.00 16.92 28 GLU B C 1
ATOM 1309 O O . GLU B 2 31 ? 0.991 -17.291 -35.599 1.00 17.17 28 GLU B O 1
ATOM 1315 N N . GLN B 2 32 ? 1.238 -16.242 -33.632 1.00 17.15 29 GLN B N 1
ATOM 1316 C CA . GLN B 2 32 ? 0.642 -15.000 -34.124 1.00 17.55 29 GLN B CA 1
ATOM 1317 C C . GLN B 2 32 ? 1.449 -14.362 -35.249 1.00 18.07 29 GLN B C 1
ATOM 1318 O O . GLN B 2 32 ? 0.891 -13.921 -36.251 1.00 19.10 29 GLN B O 1
ATOM 1324 N N . LEU B 2 33 ? 2.764 -14.304 -35.081 1.00 18.67 30 LEU B N 1
ATOM 1325 C CA . LEU B 2 33 ? 3.616 -13.760 -36.125 1.00 19.36 30 LEU B CA 1
ATOM 1326 C C . LEU B 2 33 ? 3.629 -14.708 -37.326 1.00 19.90 30 LEU B C 1
ATOM 1327 O O . LEU B 2 33 ? 3.468 -14.274 -38.467 1.00 20.08 30 LEU B O 1
ATOM 1332 N N . ARG B 2 34 ? 3.791 -16.000 -37.046 1.00 20.20 31 ARG B N 1
ATOM 1333 C CA . ARG B 2 34 ? 3.924 -17.033 -38.076 1.00 21.12 31 ARG B CA 1
ATOM 1334 C C . ARG B 2 34 ? 2.678 -17.123 -38.965 1.00 21.58 31 ARG B C 1
ATOM 1335 O O . ARG B 2 34 ? 2.788 -17.309 -40.187 1.00 22.22 31 ARG B O 1
ATOM 1343 N N . ARG B 2 35 ? 1.506 -16.961 -38.352 1.00 22.24 32 ARG B N 1
ATOM 1344 C CA . ARG B 2 35 ? 0.226 -17.241 -39.012 1.00 23.06 32 ARG B CA 1
ATOM 1345 C C . ARG B 2 35 ? -0.595 -16.003 -39.386 1.00 23.65 32 ARG B C 1
ATOM 1346 O O . ARG B 2 35 ? -1.271 -16.000 -40.418 1.00 23.44 32 ARG B O 1
ATOM 1354 N N . ASP B 2 36 ? -0.537 -14.959 -38.559 1.00 24.09 33 ASP B N 1
ATOM 1355 C CA . ASP B 2 36 ? -1.447 -13.814 -38.693 1.00 25.06 33 ASP B CA 1
ATOM 1356 C C . ASP B 2 36 ? -0.802 -12.518 -39.191 1.00 25.63 33 ASP B C 1
ATOM 1357 O O . ASP B 2 36 ? -1.503 -11.545 -39.474 1.00 25.28 33 ASP B O 1
ATOM 1362 N N . ALA B 2 37 ? 0.523 -12.492 -39.283 1.00 26.76 34 ALA B N 1
ATOM 1363 C CA . ALA B 2 37 ? 1.224 -11.272 -39.670 1.00 28.12 34 ALA B CA 1
ATOM 1364 C C . ALA B 2 37 ? 1.159 -11.024 -41.176 1.00 28.91 34 ALA B C 1
ATOM 1365 O O . ALA B 2 37 ? 1.254 -11.958 -41.973 1.00 29.56 34 ALA B O 1
ATOM 1367 N N . GLU B 2 38 ? 0.977 -9.757 -41.543 1.00 29.89 35 GLU B N 1
ATOM 1368 C CA . GLU B 2 38 ? 0.891 -9.328 -42.939 1.00 30.94 35 GLU B CA 1
ATOM 1369 C C . GLU B 2 38 ? 1.843 -8.161 -43.182 1.00 31.29 35 GLU B C 1
ATOM 1370 O O . GLU B 2 38 ? 2.407 -7.602 -42.238 1.00 31.32 35 GLU B O 1
ATOM 1376 N N . GLY B 2 39 ? 2.006 -7.788 -44.450 1.00 32.04 36 GLY B N 1
ATOM 1377 C CA . GLY B 2 39 ? 2.893 -6.692 -44.823 1.00 32.68 36 GLY B CA 1
ATOM 1378 C C . GLY B 2 39 ? 4.317 -7.174 -45.007 1.00 33.06 36 GLY B C 1
ATOM 1379 O O . GLY B 2 39 ? 4.553 -8.226 -45.600 1.00 33.22 36 GLY B O 1
ATOM 1380 N N . GLY B 2 40 ? 5.266 -6.401 -44.491 1.00 33.42 37 GLY B N 1
ATOM 1381 C CA . GLY B 2 40 ? 6.685 -6.727 -44.605 1.00 33.99 37 GLY B CA 1
ATOM 1382 C C . GLY B 2 40 ? 7.523 -5.752 -43.802 1.00 34.53 37 GLY B C 1
ATOM 1383 O O . GLY B 2 40 ? 6.975 -4.986 -43.010 1.00 34.59 37 GLY B O 1
ATOM 1384 N N . PRO B 2 41 ? 8.857 -5.773 -43.999 1.00 34.94 38 PRO B N 1
ATOM 1385 C CA . PRO B 2 41 ? 9.786 -4.880 -43.298 1.00 35.18 38 PRO B CA 1
ATOM 1386 C C . PRO B 2 41 ? 9.275 -3.439 -43.210 1.00 35.39 38 PRO B C 1
ATOM 1387 O O . PRO B 2 41 ? 8.930 -2.837 -44.234 1.00 35.49 38 PRO B O 1
ATOM 1391 N N . GLY B 2 42 ? 9.203 -2.914 -41.986 1.00 35.36 39 GLY B N 1
ATOM 1392 C CA . GLY B 2 42 ? 8.755 -1.544 -41.737 1.00 35.35 39 GLY B CA 1
ATOM 1393 C C . GLY B 2 42 ? 7.258 -1.303 -41.862 1.00 35.38 39 GLY B C 1
ATOM 1394 O O . GLY B 2 42 ? 6.796 -0.170 -41.698 1.00 35.57 39 GLY B O 1
ATOM 1395 N N . ALA B 2 43 ? 6.497 -2.359 -42.152 1.00 35.13 40 ALA B N 1
ATOM 1396 C CA . ALA B 2 43 ? 5.045 -2.253 -42.315 1.00 34.66 40 ALA B CA 1
ATOM 1397 C C . ALA B 2 43 ? 4.326 -3.556 -41.956 1.00 34.29 40 ALA B C 1
ATOM 1398 O O . ALA B 2 43 ? 3.429 -4.000 -42.680 1.00 34.29 40 ALA B O 1
ATOM 1400 N N . TRP B 2 44 ? 4.724 -4.161 -40.835 1.00 33.75 41 TRP B N 1
ATOM 1401 C CA . TRP B 2 44 ? 4.087 -5.386 -40.344 1.00 33.08 41 TRP B CA 1
ATOM 1402 C C . TRP B 2 44 ? 2.724 -5.101 -39.708 1.00 32.58 41 TRP B C 1
ATOM 1403 O O . TRP B 2 44 ? 2.555 -4.116 -38.983 1.00 32.72 41 TRP B O 1
ATOM 1414 N N . ARG B 2 45 ? 1.763 -5.971 -40.005 1.00 31.97 42 ARG B N 1
ATOM 1415 C CA . ARG B 2 45 ? 0.400 -5.886 -39.488 1.00 31.45 42 ARG B CA 1
ATOM 1416 C C . ARG B 2 45 ? 0.014 -7.234 -38.910 1.00 30.90 42 ARG B C 1
ATOM 1417 O O . ARG B 2 45 ? 0.323 -8.269 -39.496 1.00 30.67 42 ARG B O 1
ATOM 1425 N N . LEU B 2 46 ? -0.672 -7.225 -37.773 1.00 30.32 43 LEU B N 1
ATOM 1426 C CA . LEU B 2 46 ? -1.281 -8.438 -37.252 1.00 29.91 43 LEU B CA 1
ATOM 1427 C C . LEU B 2 46 ? -2.752 -8.430 -37.646 1.00 29.63 43 LEU B C 1
ATOM 1428 O O . LEU B 2 46 ? -3.497 -7.522 -37.266 1.00 29.29 43 LEU B O 1
ATOM 1433 N N . SER B 2 47 ? -3.160 -9.429 -38.430 1.00 29.52 44 SER B N 1
ATOM 1434 C CA . SER B 2 47 ? -4.557 -9.559 -38.841 1.00 29.82 44 SER B CA 1
ATOM 1435 C C . SER B 2 47 ? -5.413 -9.973 -37.654 1.00 30.07 44 SER B C 1
ATOM 1436 O O . SER B 2 47 ? -5.037 -10.864 -36.888 1.00 30.04 44 SER B O 1
ATOM 1439 N N . ARG B 2 48 ? -6.554 -9.307 -37.502 1.00 30.52 45 ARG B N 1
ATOM 1440 C CA . ARG B 2 48 ? -7.499 -9.601 -36.430 1.00 31.26 45 ARG B CA 1
ATOM 1441 C C . ARG B 2 48 ? -8.896 -9.762 -37.022 1.00 32.08 45 ARG B C 1
ATOM 1442 O O . ARG B 2 48 ? -9.900 -9.642 -36.317 1.00 32.57 45 ARG B O 1
ATOM 1450 N N . ALA B 2 49 ? -8.940 -10.045 -38.324 1.00 33.03 46 ALA B N 1
ATOM 1451 C CA . ALA B 2 49 ? -10.190 -10.173 -39.076 1.00 33.88 46 ALA B CA 1
ATOM 1452 C C . ALA B 2 49 ? -11.178 -11.141 -38.429 1.00 34.42 46 ALA B C 1
ATOM 1453 O O . ALA B 2 49 ? -12.377 -10.847 -38.342 1.00 34.71 46 ALA B O 1
ATOM 1455 N N . ALA B 2 50 ? -10.666 -12.284 -37.971 1.00 34.94 47 ALA B N 1
ATOM 1456 C CA . ALA B 2 50 ? -11.476 -13.303 -37.301 1.00 35.17 47 ALA B CA 1
ATOM 1457 C C . ALA B 2 50 ? -12.083 -12.790 -35.994 1.00 35.30 47 ALA B C 1
ATOM 1458 O O . ALA B 2 50 ? -13.246 -13.069 -35.693 1.00 35.49 47 ALA B O 1
ATOM 1460 N N . ALA B 2 51 ? -11.291 -12.034 -35.234 1.00 35.29 48 ALA B N 1
ATOM 1461 C CA . ALA B 2 51 ? -11.720 -11.462 -33.953 1.00 34.97 48 ALA B CA 1
ATOM 1462 C C . ALA B 2 51 ? -12.623 -10.234 -34.127 1.00 34.77 48 ALA B C 1
ATOM 1463 O O . ALA B 2 51 ? -12.980 -9.567 -33.146 1.00 34.78 48 ALA B O 1
ATOM 1465 N N . GLY B 2 52 ? -12.982 -9.945 -35.376 1.00 34.34 49 GLY B N 1
ATOM 1466 C CA . GLY B 2 52 ? -13.864 -8.828 -35.709 1.00 34.05 49 GLY B CA 1
ATOM 1467 C C . GLY B 2 52 ? -13.264 -7.447 -35.507 1.00 33.74 49 GLY B C 1
ATOM 1468 O O . GLY B 2 52 ? -13.994 -6.473 -35.320 1.00 33.91 49 GLY B O 1
ATOM 1469 N N . ARG B 2 53 ? -11.935 -7.359 -35.544 1.00 33.21 50 ARG B N 1
ATOM 1470 C CA . ARG B 2 53 ? -11.241 -6.082 -35.375 1.00 32.60 50 ARG B CA 1
ATOM 1471 C C . ARG B 2 53 ? -10.311 -5.778 -36.553 1.00 32.10 50 ARG B C 1
ATOM 1472 O O . ARG B 2 5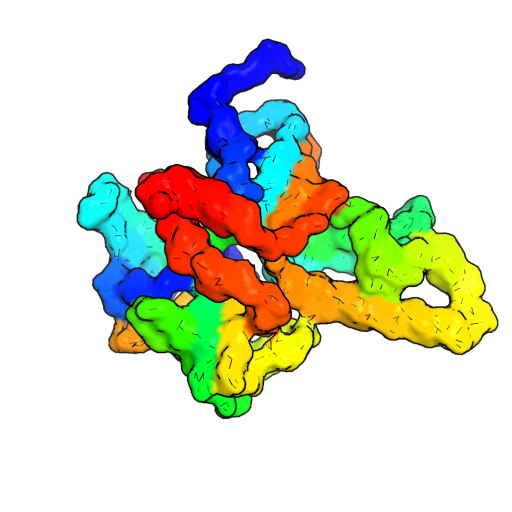3 ? -10.078 -6.633 -37.413 1.00 32.30 50 ARG B O 1
ATOM 1480 N N . GLY B 2 54 ? -9.799 -4.549 -36.590 1.00 31.56 51 GLY B N 1
ATOM 1481 C CA . GLY B 2 54 ? -8.893 -4.117 -37.649 1.00 30.50 51 GLY B CA 1
ATOM 1482 C C . GLY B 2 54 ? -7.467 -4.585 -37.420 1.00 30.00 51 GLY B C 1
ATOM 1483 O O . GLY B 2 54 ? -7.168 -5.189 -36.383 1.00 29.75 51 GLY B O 1
ATOM 1484 N N . PRO B 2 55 ? -6.571 -4.308 -38.385 1.00 29.37 52 PRO B N 1
ATOM 1485 C CA . PRO B 2 55 ? -5.179 -4.758 -38.291 1.00 28.85 52 PRO B CA 1
ATOM 1486 C C . PRO B 2 55 ? -4.438 -4.083 -37.145 1.00 28.28 52 PRO B C 1
ATOM 1487 O O . PRO B 2 55 ? -4.651 -2.897 -36.883 1.00 28.13 52 PRO B O 1
ATOM 1491 N N . LEU B 2 56 ? -3.589 -4.850 -36.467 1.00 27.88 53 LEU B N 1
ATOM 1492 C CA A LEU B 2 56 ? -2.773 -4.325 -35.381 0.50 27.65 53 LEU B CA 1
ATOM 1493 C CA B LEU B 2 56 ? -2.777 -4.322 -35.380 0.50 27.78 53 LEU B CA 1
ATOM 1494 C C . LEU B 2 56 ? -1.341 -4.154 -35.867 1.00 27.59 53 LEU B C 1
ATOM 1495 O O . LEU B 2 56 ? -0.644 -5.137 -36.133 1.00 28.00 53 LEU B O 1
ATOM 1504 N N . ASP B 2 57 ? -0.910 -2.904 -35.997 1.00 27.42 54 ASP B N 1
ATOM 1505 C CA . ASP B 2 57 ? 0.431 -2.597 -36.476 1.00 26.73 54 ASP B CA 1
ATOM 1506 C C . ASP B 2 57 ? 1.452 -3.022 -35.443 1.00 26.54 54 ASP B C 1
ATOM 1507 O O . ASP B 2 57 ? 1.247 -2.836 -34.240 1.00 26.73 54 ASP B O 1
ATOM 1512 N N . LEU B 2 58 ? 2.536 -3.628 -35.908 1.00 26.01 55 LEU B N 1
ATOM 1513 C CA . LEU B 2 58 ? 3.575 -4.058 -34.987 1.00 25.63 55 LEU B CA 1
ATOM 1514 C C . LEU B 2 58 ? 4.983 -3.901 -35.528 1.00 24.46 55 LEU B C 1
ATOM 1515 O O . LEU B 2 58 ? 5.240 -4.096 -36.714 1.00 24.63 55 LEU B O 1
ATOM 1520 N N . ALA B 2 59 ? 5.875 -3.505 -34.633 1.00 22.93 56 ALA B N 1
ATOM 1521 C CA . ALA B 2 59 ? 7.276 -3.288 -34.942 1.00 21.48 56 ALA B CA 1
ATOM 1522 C C . ALA B 2 59 ? 8.112 -3.949 -33.859 1.00 20.67 56 ALA B C 1
ATOM 1523 O O . ALA B 2 59 ? 8.971 -4.779 -34.146 1.00 20.96 56 ALA B O 1
ATOM 1525 N N . ALA B 2 60 ? 7.847 -3.571 -32.609 1.00 18.83 57 ALA B N 1
ATOM 1526 C CA . ALA B 2 60 ? 8.496 -4.170 -31.458 1.00 17.09 57 ALA B CA 1
ATOM 1527 C C . ALA B 2 60 ? 7.551 -5.144 -30.787 1.00 15.49 57 ALA B C 1
ATOM 1528 O O . ALA B 2 60 ? 6.333 -4.933 -30.755 1.00 15.36 57 ALA B O 1
ATOM 1530 N N . VAL B 2 61 ? 8.130 -6.206 -30.239 1.00 13.50 58 VAL B N 1
ATOM 1531 C CA . VAL B 2 61 ? 7.367 -7.210 -29.514 1.00 12.89 58 VAL B CA 1
ATOM 1532 C C . VAL B 2 61 ? 8.051 -7.628 -28.225 1.00 12.13 58 VAL B C 1
ATOM 1533 O O . VAL B 2 61 ? 9.269 -7.456 -28.034 1.00 12.04 58 VAL B O 1
ATOM 1537 N N . TRP B 2 62 ? 7.221 -8.164 -27.341 1.00 11.20 59 TRP B N 1
ATOM 1538 C CA . TRP B 2 62 ? 7.630 -8.796 -26.100 1.00 10.61 59 TRP B CA 1
ATOM 1539 C C . TRP B 2 62 ? 7.273 -10.264 -26.281 1.00 10.69 59 TRP B C 1
ATOM 1540 O O . TRP B 2 62 ? 6.090 -10.623 -26.450 1.00 10.40 59 TRP B O 1
ATOM 1551 N N . MET B 2 63 ? 8.294 -11.111 -26.323 1.00 10.78 60 MET B N 1
ATOM 1552 C CA . MET B 2 63 ? 8.071 -12.550 -26.451 1.00 10.62 60 MET B CA 1
ATOM 1553 C C . MET B 2 63 ? 8.791 -13.279 -25.333 1.00 11.26 60 MET B C 1
ATOM 1554 O O . MET B 2 63 ? 9.671 -12.706 -24.687 1.00 10.81 60 MET B O 1
ATOM 1559 N N . GLN B 2 64 ? 8.385 -14.522 -25.072 1.00 10.76 61 GLN B N 1
ATOM 1560 C CA . GLN B 2 64 ? 8.984 -15.327 -24.005 1.00 11.86 61 GLN B CA 1
ATOM 1561 C C . GLN B 2 64 ? 9.127 -16.760 -24.465 1.00 12.07 61 GLN B C 1
ATOM 1562 O O . GLN B 2 64 ? 8.321 -17.240 -25.253 1.00 13.03 61 GLN B O 1
ATOM 1568 N N . GLY B 2 65 ? 10.151 -17.438 -23.975 1.00 12.63 62 GLY B N 1
ATOM 1569 C CA . GLY B 2 65 ? 10.306 -18.848 -24.298 1.00 12.93 62 GLY B CA 1
ATOM 1570 C C . GLY B 2 65 ? 11.520 -19.477 -23.664 1.00 13.51 62 GLY B C 1
ATOM 1571 O O . GLY B 2 65 ? 12.315 -18.813 -23.007 1.00 12.88 62 GLY B O 1
ATOM 1572 N N . ARG B 2 66 ? 11.627 -20.784 -23.861 1.00 14.78 63 ARG B N 1
ATOM 1573 C CA . ARG B 2 66 ? 12.793 -21.540 -23.444 1.00 15.91 63 ARG B CA 1
ATOM 1574 C C . ARG B 2 66 ? 13.870 -21.430 -24.512 1.00 16.49 63 ARG B C 1
ATOM 1575 O O . ARG B 2 66 ? 13.596 -21.557 -25.705 1.00 15.80 63 ARG B O 1
ATOM 1583 N N . VAL B 2 67 ? 15.098 -21.180 -24.075 1.00 17.26 64 VAL B N 1
ATOM 1584 C CA . VAL B 2 67 ? 16.242 -21.197 -24.975 1.00 18.37 64 VAL B CA 1
ATOM 1585 C C . VAL B 2 67 ? 16.501 -22.643 -25.400 1.00 19.79 64 VAL B C 1
ATOM 1586 O O . VAL B 2 67 ? 16.698 -23.520 -24.554 1.00 19.68 64 VAL B O 1
ATOM 1590 N N . VAL B 2 68 ? 16.448 -22.884 -26.706 1.00 20.80 65 VAL B N 1
ATOM 1591 C CA A VAL B 2 68 ? 16.749 -24.219 -27.213 0.50 21.78 65 VAL B CA 1
ATOM 1592 C CA B VAL B 2 68 ? 16.724 -24.205 -27.287 0.50 21.61 65 VAL B CA 1
ATOM 1593 C C . VAL B 2 68 ? 18.187 -24.274 -27.726 1.00 22.39 65 VAL B C 1
ATOM 1594 O O . VAL B 2 68 ? 18.883 -25.271 -27.497 1.00 22.82 65 VAL B O 1
ATOM 1601 N N . MET B 2 69 ? 18.638 -23.198 -28.366 1.00 23.66 66 MET B N 1
ATOM 1602 C CA . MET B 2 69 ? 20.001 -23.098 -28.879 1.00 25.34 66 MET B CA 1
ATOM 1603 C C . MET B 2 69 ? 20.536 -21.685 -28.754 1.00 25.75 66 MET B C 1
ATOM 1604 O O . MET B 2 69 ? 19.791 -20.716 -28.907 1.00 25.68 66 MET B O 1
ATOM 1609 N N . ALA B 2 70 ? 21.832 -21.574 -28.484 1.00 26.28 67 ALA B N 1
ATOM 1610 C CA . ALA B 2 70 ? 22.498 -20.283 -28.434 1.00 27.24 67 ALA B CA 1
ATOM 1611 C C . ALA B 2 70 ? 23.908 -20.405 -28.998 1.00 27.82 67 ALA B C 1
ATOM 1612 O O . ALA B 2 70 ? 24.668 -21.292 -28.609 1.00 28.27 67 ALA B O 1
ATOM 1614 N N . ASP B 2 71 ? 24.237 -19.512 -29.926 1.00 28.49 68 ASP B N 1
ATOM 1615 C CA . ASP B 2 71 ? 25.533 -19.507 -30.594 1.00 29.20 68 ASP B CA 1
ATOM 1616 C C . ASP B 2 71 ? 25.878 -18.059 -30.883 1.00 29.30 68 ASP B C 1
ATOM 1617 O O . ASP B 2 71 ? 25.202 -17.413 -31.681 1.00 29.37 68 ASP B O 1
ATOM 1622 N N . ARG B 2 72 ? 26.933 -17.565 -30.233 1.00 29.51 69 ARG B N 1
ATOM 1623 C CA . ARG B 2 72 ? 27.271 -16.132 -30.194 1.00 29.80 69 ARG B CA 1
ATOM 1624 C C . ARG B 2 72 ? 26.071 -15.278 -29.733 1.00 29.22 69 ARG B C 1
ATOM 1625 O O . ARG B 2 72 ? 25.402 -15.620 -28.755 1.00 29.77 69 ARG B O 1
ATOM 1633 N N . GLY B 2 73 ? 25.804 -14.182 -30.440 1.00 28.55 70 GLY B N 1
ATOM 1634 C CA . GLY B 2 73 ? 24.666 -13.317 -30.160 1.00 27.18 70 GLY B CA 1
ATOM 1635 C C . GLY B 2 73 ? 23.394 -13.714 -30.891 1.00 26.35 70 GLY B C 1
ATOM 1636 O O . GLY B 2 73 ? 22.556 -12.864 -31.186 1.00 25.84 70 GLY B O 1
ATOM 1637 N N . GLU B 2 74 ? 23.255 -15.005 -31.191 1.00 25.61 71 GLU B N 1
ATOM 1638 C CA . GLU B 2 74 ? 22.038 -15.531 -31.811 1.00 25.17 71 GLU B CA 1
ATOM 1639 C C . GLU B 2 74 ? 21.462 -16.651 -30.964 1.00 24.18 71 GLU B C 1
ATOM 1640 O O . GLU B 2 74 ? 22.202 -17.433 -30.359 1.00 24.25 71 GLU B O 1
ATOM 1646 N N . ALA B 2 75 ? 20.133 -16.723 -30.911 1.00 22.87 72 ALA B N 1
ATOM 1647 C CA . ALA B 2 75 ? 19.473 -17.785 -30.174 1.00 21.70 72 ALA B CA 1
ATOM 1648 C C . ALA B 2 75 ? 18.195 -18.245 -30.861 1.00 21.10 72 ALA B C 1
ATOM 1649 O O . ALA B 2 75 ? 17.600 -17.500 -31.650 1.00 21.11 72 ALA B O 1
ATOM 1651 N N . ARG B 2 76 ? 17.817 -19.490 -30.575 1.00 20.41 73 ARG B N 1
ATOM 1652 C CA A ARG B 2 76 ? 16.519 -20.030 -30.967 0.50 20.18 73 ARG B CA 1
ATOM 1653 C CA B ARG B 2 76 ? 16.522 -20.021 -30.963 0.50 20.25 73 ARG B CA 1
ATOM 1654 C C . ARG B 2 76 ? 15.729 -20.272 -29.689 1.00 19.82 73 ARG B C 1
ATOM 1655 O O . ARG B 2 76 ? 16.224 -20.919 -28.761 1.00 19.43 73 ARG B O 1
ATOM 1670 N N . LEU B 2 77 ? 14.513 -19.728 -29.632 1.00 19.13 74 LEU B N 1
ATOM 1671 C CA . LEU B 2 77 ? 13.664 -19.860 -28.452 1.00 18.69 74 LEU B CA 1
ATOM 1672 C C . LEU B 2 77 ? 12.374 -20.576 -28.805 1.00 18.19 74 LEU B C 1
ATOM 1673 O O . LEU B 2 77 ? 11.983 -20.608 -29.968 1.00 18.42 74 LEU B O 1
ATOM 1678 N N . ARG B 2 78 ? 11.723 -21.141 -27.792 1.00 17.71 75 ARG B N 1
ATOM 1679 C CA . ARG B 2 78 ? 10.506 -21.916 -27.979 1.00 17.80 75 ARG B CA 1
ATOM 1680 C C . ARG B 2 78 ? 9.418 -21.486 -27.004 1.00 17.39 75 ARG B C 1
ATOM 1681 O O . ARG B 2 78 ? 9.570 -21.635 -25.794 1.00 16.66 75 ARG B O 1
ATOM 1689 N N . ASP B 2 79 ? 8.317 -20.954 -27.530 1.00 17.35 76 ASP B N 1
ATOM 1690 C CA . ASP B 2 79 ? 7.132 -20.759 -26.689 1.00 17.75 76 ASP B CA 1
ATOM 1691 C C . ASP B 2 79 ? 6.127 -21.892 -26.962 1.00 18.21 76 ASP B C 1
ATOM 1692 O O . ASP B 2 79 ? 6.401 -22.763 -27.798 1.00 18.20 76 ASP B O 1
ATOM 1697 N N . PRO B 2 80 ? 4.991 -21.934 -26.240 1.00 18.64 77 PRO B N 1
ATOM 1698 C CA . PRO B 2 80 ? 4.088 -23.079 -26.439 1.00 18.95 77 PRO B CA 1
ATOM 1699 C C . PRO B 2 80 ? 3.500 -23.220 -27.849 1.00 19.10 77 PRO B C 1
ATOM 1700 O O . PRO B 2 80 ? 2.998 -24.294 -28.199 1.00 19.91 77 PRO B O 1
ATOM 1704 N N . SER B 2 81 ? 3.585 -22.153 -28.638 1.00 18.39 78 SER B N 1
ATOM 1705 C CA . SER B 2 81 ? 2.998 -22.094 -29.968 1.00 18.15 78 SER B CA 1
ATOM 1706 C C . SER B 2 81 ? 4.015 -22.324 -31.090 1.00 17.85 78 SER B C 1
ATOM 1707 O O . SER B 2 81 ? 3.632 -22.470 -32.255 1.00 18.44 78 SER B O 1
ATOM 1710 N N . GLY B 2 82 ? 5.304 -22.334 -30.748 1.00 17.83 79 GLY B N 1
ATOM 1711 C CA . GLY B 2 82 ? 6.353 -22.532 -31.750 1.00 18.16 79 GLY B CA 1
ATOM 1712 C C . GLY B 2 82 ? 7.687 -21.879 -31.443 1.00 18.14 79 GLY B C 1
ATOM 1713 O O . GLY B 2 82 ? 7.888 -21.296 -30.374 1.00 17.64 79 GLY B O 1
ATOM 1714 N N . ASP B 2 83 ? 8.602 -21.973 -32.399 1.00 18.51 80 ASP B N 1
ATOM 1715 C CA . ASP B 2 83 ? 9.955 -21.450 -32.225 1.00 18.71 80 ASP B CA 1
ATOM 1716 C C . ASP B 2 83 ? 10.106 -20.067 -32.835 1.00 17.98 80 ASP B C 1
ATOM 1717 O O . ASP B 2 83 ? 9.363 -19.681 -33.734 1.00 18.14 80 ASP B O 1
ATOM 1722 N N . PHE B 2 84 ? 11.076 -19.314 -32.331 1.00 17.06 81 PHE B N 1
ATOM 1723 C CA . PHE B 2 84 ? 11.437 -18.029 -32.923 1.00 16.61 81 PHE B CA 1
ATOM 1724 C C . PHE B 2 84 ? 12.918 -17.771 -32.727 1.00 16.33 81 PHE B C 1
ATOM 1725 O O . PHE B 2 84 ? 13.507 -18.291 -31.777 1.00 16.65 81 PHE B O 1
ATOM 1733 N N . SER B 2 85 ? 13.509 -16.994 -33.635 1.00 16.35 82 SER B N 1
ATOM 1734 C CA A SER B 2 85 ? 14.942 -16.686 -33.587 0.50 16.65 82 SER B CA 1
ATOM 1735 C CA B SER B 2 85 ? 14.939 -16.700 -33.552 0.50 16.74 82 SER B CA 1
ATOM 1736 C C . SER B 2 85 ? 15.197 -15.267 -33.105 1.00 16.82 82 SER B C 1
ATOM 1737 O O . SER B 2 85 ? 14.387 -14.361 -33.341 1.00 16.53 82 SER B O 1
ATOM 1742 N N . VAL B 2 86 ? 16.334 -15.080 -32.442 1.00 17.33 83 VAL B N 1
ATOM 1743 C CA . VAL B 2 86 ? 16.725 -13.783 -31.918 1.00 17.99 83 VAL B CA 1
ATOM 1744 C C . VAL B 2 86 ? 18.182 -13.554 -32.287 1.00 18.36 83 VAL B C 1
ATOM 1745 O O . VAL B 2 86 ? 19.005 -14.448 -32.138 1.00 18.85 83 VAL B O 1
ATOM 1749 N N . ARG B 2 87 ? 18.481 -12.358 -32.777 1.00 19.11 84 ARG B N 1
ATOM 1750 C CA . ARG B 2 87 ? 19.851 -11.984 -33.135 1.00 19.86 84 ARG B CA 1
ATOM 1751 C C . ARG B 2 87 ? 20.263 -10.683 -32.452 1.00 19.79 84 ARG B C 1
ATOM 1752 O O . ARG B 2 87 ? 19.428 -9.985 -31.865 1.00 20.14 84 ARG B O 1
ATOM 1760 N N . GLY B 2 88 ? 21.552 -10.367 -32.525 1.00 19.63 85 GLY B N 1
ATOM 1761 C CA . GLY B 2 88 ? 22.083 -9.134 -31.951 1.00 19.08 85 GLY B CA 1
ATOM 1762 C C . GLY B 2 88 ? 22.230 -9.152 -30.441 1.00 18.96 85 GLY B C 1
ATOM 1763 O O . GLY B 2 88 ? 22.309 -8.091 -29.820 1.00 19.03 85 GLY B O 1
ATOM 1764 N N . LEU B 2 89 ? 22.308 -10.342 -29.851 1.00 18.75 86 LEU B N 1
ATOM 1765 C CA . LEU B 2 89 ? 22.329 -10.484 -28.390 1.00 19.48 86 LEU B CA 1
ATOM 1766 C C . LEU B 2 89 ? 23.622 -10.013 -27.716 1.00 20.01 86 LEU B C 1
ATOM 1767 O O . LEU B 2 89 ? 23.645 -9.788 -26.504 1.00 19.82 86 LEU B O 1
ATOM 1772 N N . GLU B 2 90 ? 24.681 -9.841 -28.503 1.00 20.73 87 GLU B N 1
ATOM 1773 C CA . GLU B 2 90 ? 25.922 -9.245 -28.002 1.00 21.78 87 GLU B CA 1
ATOM 1774 C C . GLU B 2 90 ? 25.749 -7.777 -27.588 1.00 21.69 87 GLU B C 1
ATOM 1775 O O . GLU B 2 90 ? 26.590 -7.230 -26.868 1.00 22.00 87 GLU B O 1
ATOM 1781 N N . ARG B 2 91 ? 24.663 -7.154 -28.040 1.00 21.68 88 ARG B N 1
ATOM 1782 C CA . ARG B 2 91 ? 24.433 -5.721 -27.838 1.00 22.01 88 ARG B CA 1
ATOM 1783 C C . ARG B 2 91 ? 23.566 -5.384 -26.623 1.00 21.27 88 ARG B C 1
ATOM 1784 O O . ARG B 2 91 ? 23.572 -4.241 -26.149 1.00 21.56 88 ARG B O 1
ATOM 1792 N N . VAL B 2 92 ? 22.843 -6.374 -26.112 1.00 20.04 89 VAL B N 1
ATOM 1793 C CA . VAL B 2 92 ? 21.830 -6.129 -25.075 1.00 19.02 89 VAL B CA 1
ATOM 1794 C C . VAL B 2 92 ? 22.424 -6.018 -23.666 1.00 18.28 89 VAL B C 1
ATOM 1795 O O . VAL B 2 92 ? 23.519 -6.523 -23.407 1.00 17.91 89 VAL B O 1
ATOM 1799 N N . PRO B 2 93 ? 21.711 -5.328 -22.755 1.00 17.67 90 PRO B N 1
ATOM 1800 C CA . PRO B 2 93 ? 22.162 -5.235 -21.360 1.00 17.41 90 PRO B CA 1
ATOM 1801 C C . PRO B 2 93 ? 22.424 -6.595 -20.714 1.00 17.46 90 PRO B C 1
ATOM 1802 O O . PRO B 2 93 ? 21.692 -7.565 -20.961 1.00 17.89 90 PRO B O 1
ATOM 1806 N N . ARG B 2 94 ? 23.473 -6.654 -19.894 1.00 17.62 91 ARG B N 1
ATOM 1807 C CA . ARG B 2 94 ? 23.915 -7.903 -19.284 1.00 17.63 91 ARG B CA 1
ATOM 1808 C C . ARG B 2 94 ? 23.359 -8.116 -17.884 1.00 17.61 91 ARG B C 1
ATOM 1809 O O . ARG B 2 94 ? 24.007 -7.784 -16.888 1.00 17.63 91 ARG B O 1
ATOM 1817 N N . GLY B 2 95 ? 22.163 -8.684 -17.801 1.00 16.98 92 GLY B N 1
ATOM 1818 C CA . GLY B 2 95 ? 21.640 -9.099 -16.506 1.00 17.77 92 GLY B CA 1
ATOM 1819 C C . GLY B 2 95 ? 22.207 -10.460 -16.161 1.00 18.11 92 GLY B C 1
ATOM 1820 O O . GLY B 2 95 ? 23.240 -10.864 -16.711 1.00 18.10 92 GLY B O 1
ATOM 1821 N N . ARG B 2 96 ? 21.538 -11.177 -15.261 1.00 18.70 93 ARG B N 1
ATOM 1822 C CA . ARG B 2 96 ? 21.916 -12.555 -14.949 1.00 20.16 93 ARG B CA 1
ATOM 1823 C C . ARG B 2 96 ? 22.054 -13.320 -16.256 1.00 20.26 93 ARG B C 1
ATOM 1824 O O . ARG B 2 96 ? 21.141 -13.308 -17.074 1.00 19.34 93 ARG B O 1
ATOM 1832 N N . PRO B 2 97 ? 23.209 -13.974 -16.474 1.00 21.01 94 PRO B N 1
ATOM 1833 C CA . PRO B 2 97 ? 23.414 -14.635 -17.761 1.00 21.61 94 PRO B CA 1
ATOM 1834 C C . PRO B 2 97 ? 22.331 -15.680 -18.027 1.00 21.93 94 PRO B C 1
ATOM 1835 O O . PRO B 2 97 ? 22.024 -16.493 -17.154 1.00 22.42 94 PRO B O 1
ATOM 1839 N N . CYS B 2 98 ? 21.726 -15.628 -19.210 1.00 21.95 95 CYS B N 1
ATOM 1840 C CA . CYS B 2 98 ? 20.627 -16.538 -19.525 1.00 22.71 95 CYS B CA 1
ATOM 1841 C C . CYS B 2 98 ? 20.663 -17.159 -20.931 1.00 23.59 95 CYS B C 1
ATOM 1842 O O . CYS B 2 98 ? 19.738 -17.892 -21.315 1.00 23.91 95 CYS B O 1
ATOM 1845 N N . LEU B 2 99 ? 21.732 -16.885 -21.680 1.00 24.58 96 LEU B N 1
ATOM 1846 C CA . LEU B 2 99 ? 21.956 -17.536 -22.980 1.00 25.44 96 LEU B CA 1
ATOM 1847 C C . LEU B 2 99 ? 22.474 -18.961 -22.805 1.00 25.47 96 LEU B C 1
ATOM 1848 O O . LEU B 2 99 ? 23.608 -19.288 -23.183 1.00 26.11 96 LEU B O 1
ATOM 1853 N N . VAL B 2 100 ? 21.624 -19.793 -22.211 1.00 25.28 97 VAL B N 1
ATOM 1854 C CA . VAL B 2 100 ? 21.914 -21.184 -21.892 1.00 24.90 97 VAL B CA 1
ATOM 1855 C C . VAL B 2 100 ? 20.688 -22.011 -22.283 1.00 24.34 97 VAL B C 1
ATOM 1856 O O . VAL B 2 100 ? 19.566 -21.662 -21.901 1.00 23.81 97 VAL B O 1
ATOM 1860 N N . PRO B 2 101 ? 20.883 -23.108 -23.044 1.00 23.75 98 PRO B N 1
ATOM 1861 C CA . PRO B 2 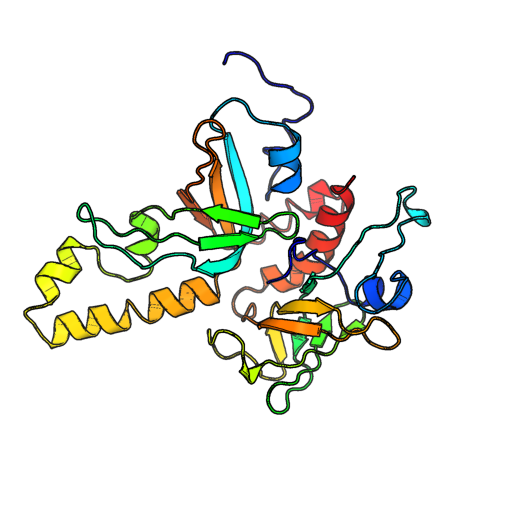101 ? 19.763 -24.016 -23.301 1.00 23.29 98 PRO B CA 1
ATOM 1862 C C . PRO B 2 101 ? 19.029 -24.422 -22.021 1.00 22.68 98 PRO B C 1
ATOM 1863 O O . PRO B 2 101 ? 19.664 -24.805 -21.031 1.00 23.24 98 PRO B O 1
ATOM 1867 N N . GLY B 2 102 ? 17.702 -24.302 -22.039 1.00 21.80 99 GLY B N 1
ATOM 1868 C CA . GLY B 2 102 ? 16.868 -24.668 -20.901 1.00 20.52 99 GLY B CA 1
ATOM 1869 C C . GLY B 2 102 ? 16.340 -23.498 -20.080 1.00 19.89 99 GLY B C 1
ATOM 1870 O O . GLY B 2 102 ? 15.327 -23.635 -19.392 1.00 19.89 99 GLY B O 1
ATOM 1871 N N . LYS B 2 103 ? 17.034 -22.362 -20.143 1.00 18.93 100 LYS B N 1
ATOM 1872 C CA . LYS B 2 103 ? 16.615 -21.155 -19.426 1.00 18.49 100 LYS B CA 1
ATOM 1873 C C . LYS B 2 103 ? 15.310 -20.639 -20.018 1.00 17.27 100 LYS B C 1
ATOM 1874 O O . LYS B 2 103 ? 15.096 -20.744 -21.223 1.00 17.35 100 LYS B O 1
ATOM 1880 N N . TYR B 2 104 ? 14.439 -20.093 -19.167 1.00 16.09 101 TYR B N 1
ATOM 1881 C CA . TYR B 2 104 ? 13.219 -19.437 -19.636 1.00 15.46 101 TYR B CA 1
ATOM 1882 C C . TYR B 2 104 ? 13.428 -17.934 -19.575 1.00 14.65 101 TYR B C 1
ATOM 1883 O O . TYR B 2 104 ? 13.812 -17.409 -18.536 1.00 14.44 101 TYR B O 1
ATOM 1892 N N . VAL B 2 105 ? 13.202 -17.242 -20.691 1.00 14.02 102 VAL B N 1
ATOM 1893 C CA . VAL B 2 105 ? 13.595 -15.836 -20.785 1.00 14.17 102 VAL B CA 1
ATOM 1894 C C . VAL B 2 105 ? 12.538 -14.983 -21.482 1.00 13.78 102 VAL B C 1
ATOM 1895 O O . VAL B 2 105 ? 11.660 -15.524 -22.170 1.00 14.54 102 VAL B O 1
ATOM 1899 N N . MET B 2 106 ? 12.610 -13.663 -21.273 1.00 13.43 103 MET B N 1
ATOM 1900 C CA A MET B 2 106 ? 11.860 -12.706 -22.100 0.50 13.26 103 MET B CA 1
ATOM 1901 C CA B MET B 2 106 ? 11.861 -12.715 -22.104 0.50 12.99 103 MET B CA 1
ATOM 1902 C C . MET B 2 106 ? 12.783 -11.976 -23.067 1.00 13.11 103 MET B C 1
ATOM 1903 O O . MET B 2 106 ? 13.970 -11.753 -22.776 1.00 12.46 103 MET B O 1
ATOM 1912 N N . VAL B 2 107 ? 12.240 -11.619 -24.221 1.00 12.25 104 VAL B N 1
ATOM 1913 C CA . VAL B 2 107 ? 12.963 -10.816 -25.177 1.00 13.21 104 VAL B CA 1
ATOM 1914 C C . VAL B 2 107 ? 12.088 -9.645 -25.555 1.00 13.15 104 VAL B C 1
ATOM 1915 O O . VAL B 2 107 ? 10.899 -9.817 -25.822 1.00 13.71 104 VAL B O 1
ATOM 1919 N N . MET B 2 108 ? 12.647 -8.443 -25.532 1.00 12.70 105 MET B N 1
ATOM 1920 C CA . MET B 2 108 ? 12.045 -7.353 -26.270 1.00 12.80 105 MET B CA 1
ATOM 1921 C C . MET B 2 108 ? 12.820 -7.254 -27.566 1.00 13.37 105 MET B C 1
ATOM 1922 O O . MET B 2 108 ? 14.038 -7.121 -27.544 1.00 13.48 105 MET B O 1
ATOM 1927 N N . GLY B 2 109 ? 12.118 -7.335 -28.691 1.00 13.87 106 GLY B N 1
ATOM 1928 C CA . GLY B 2 109 ? 12.792 -7.359 -29.992 1.00 14.44 106 GLY B CA 1
ATOM 1929 C C . GLY B 2 109 ? 12.068 -6.601 -31.077 1.00 15.06 106 GLY B C 1
ATOM 1930 O O . GLY B 2 109 ? 10.885 -6.304 -30.958 1.00 14.76 106 GLY B O 1
ATOM 1931 N N . VAL B 2 110 ? 12.792 -6.274 -32.142 1.00 15.89 107 VAL B N 1
ATOM 1932 C CA . VAL B 2 110 ? 12.191 -5.625 -33.301 1.00 17.10 107 VAL B CA 1
ATOM 1933 C C . VAL B 2 110 ? 12.008 -6.705 -34.364 1.00 17.27 107 VAL B C 1
ATOM 1934 O O . VAL B 2 110 ? 12.944 -7.454 -34.654 1.00 17.75 107 VAL B O 1
ATOM 1938 N N . VAL B 2 111 ? 10.801 -6.798 -34.916 1.00 17.48 108 VAL B N 1
ATOM 1939 C CA . VAL B 2 111 ? 10.470 -7.877 -35.846 1.00 18.14 108 VAL B CA 1
ATOM 1940 C C . VAL B 2 111 ? 11.175 -7.692 -37.192 1.00 18.65 108 VAL B C 1
ATOM 1941 O O . VAL B 2 111 ? 11.007 -6.664 -37.860 1.00 19.18 108 VAL B O 1
ATOM 1945 N N . GLN B 2 112 ? 11.969 -8.694 -37.556 1.00 19.03 109 GLN B N 1
ATOM 1946 C CA . GLN B 2 112 ? 12.710 -8.710 -38.821 1.00 20.19 109 GLN B CA 1
ATOM 1947 C C . GLN B 2 112 ? 12.017 -9.600 -39.847 1.00 20.22 109 GLN B C 1
ATOM 1948 O O . GLN B 2 112 ? 12.060 -9.321 -41.052 1.00 20.71 109 GLN B O 1
ATOM 1954 N N . ALA B 2 113 ? 11.391 -10.668 -39.363 1.00 19.81 110 ALA B N 1
ATOM 1955 C CA . ALA B 2 113 ? 10.681 -11.635 -40.207 1.00 19.74 110 ALA B CA 1
ATOM 1956 C C . ALA B 2 113 ? 9.603 -12.335 -39.391 1.00 20.13 110 ALA B C 1
ATOM 1957 O O . ALA B 2 113 ? 9.725 -12.459 -38.173 1.00 19.27 110 ALA B O 1
ATOM 1959 N N . CYS B 2 114 ? 8.561 -12.814 -40.064 1.00 20.43 111 CYS B N 1
ATOM 1960 C CA . CYS B 2 114 ? 7.452 -13.481 -39.380 1.00 21.10 111 CYS B CA 1
ATOM 1961 C C . CYS B 2 114 ? 7.266 -14.940 -39.780 1.00 21.41 111 CYS B C 1
ATOM 1962 O O . CYS B 2 114 ? 6.934 -15.785 -38.947 1.00 21.32 111 CYS B O 1
ATOM 1965 N N . SER B 2 115 ? 7.487 -15.226 -41.060 1.00 21.88 112 SER B N 1
ATOM 1966 C CA . SER B 2 115 ? 7.230 -16.544 -41.622 1.00 22.36 112 SER B CA 1
ATOM 1967 C C . SER B 2 115 ? 8.423 -16.942 -42.482 1.00 21.99 112 SER B C 1
ATOM 1968 O O . SER B 2 115 ? 9.007 -16.076 -43.139 1.00 22.99 112 SER B O 1
ATOM 1971 N N . PRO B 2 116 ? 8.802 -18.241 -42.485 1.00 21.51 113 PRO B N 1
ATOM 1972 C CA . PRO B 2 116 ? 8.238 -19.403 -41.782 1.00 21.17 113 PRO B CA 1
ATOM 1973 C C . PRO B 2 116 ? 8.586 -19.481 -40.294 1.00 20.91 113 PRO B C 1
ATOM 1974 O O . PRO B 2 116 ? 7.965 -20.249 -39.556 1.00 20.88 113 PRO B O 1
ATOM 1978 N N . GLU B 2 117 ? 9.588 -18.712 -39.873 1.00 20.59 114 GLU B N 1
ATOM 1979 C CA . GLU B 2 117 ? 9.949 -18.629 -38.467 1.00 20.60 114 GLU B CA 1
ATOM 1980 C C . GLU B 2 117 ? 10.165 -17.167 -38.090 1.00 19.40 114 GLU B C 1
ATOM 1981 O O . GLU B 2 117 ? 10.925 -16.459 -38.760 1.00 19.69 114 GLU B O 1
ATOM 1987 N N . PRO B 2 118 ? 9.480 -16.699 -37.027 1.00 18.55 115 PRO B N 1
ATOM 1988 C CA . PRO B 2 118 ? 9.677 -15.313 -36.617 1.00 17.89 115 PRO B CA 1
ATOM 1989 C C . PRO B 2 118 ? 11.115 -15.054 -36.176 1.00 17.39 115 PRO B C 1
ATOM 1990 O O . PRO B 2 118 ? 11.730 -15.906 -35.529 1.00 16.72 115 PRO B O 1
ATOM 1994 N N . CYS B 2 119 ? 11.627 -13.889 -36.562 1.00 17.47 116 CYS B N 1
ATOM 1995 C CA A CYS B 2 119 ? 12.998 -13.486 -36.255 0.50 17.92 116 CYS B CA 1
ATOM 1996 C CA B CYS B 2 119 ? 12.986 -13.493 -36.233 0.50 17.58 116 CYS B CA 1
ATOM 1997 C C . CYS B 2 119 ? 13.021 -12.069 -35.694 1.00 17.29 116 CYS B C 1
ATOM 1998 O O . CYS B 2 119 ? 12.453 -11.147 -36.295 1.00 17.66 116 CYS B O 1
ATOM 2003 N N . LEU B 2 120 ? 13.695 -11.900 -34.558 1.00 17.16 117 LEU B N 1
ATOM 2004 C CA . LEU B 2 120 ? 13.776 -10.600 -33.905 1.00 16.76 117 LEU B CA 1
ATOM 2005 C C . LEU B 2 120 ? 15.198 -10.079 -33.811 1.00 16.41 117 LEU B C 1
ATOM 2006 O O . LEU B 2 120 ? 16.137 -10.846 -33.609 1.00 16.93 117 LEU B O 1
ATOM 2011 N N . GLN B 2 121 ? 15.338 -8.764 -33.914 1.00 16.70 118 GLN B N 1
ATOM 2012 C CA . GLN B 2 121 ? 16.564 -8.092 -33.510 1.00 17.41 118 GLN B CA 1
ATOM 2013 C C . GLN B 2 121 ? 16.397 -7.666 -32.046 1.00 17.00 118 GLN B C 1
ATOM 2014 O O . GLN B 2 121 ? 15.500 -6.885 -31.725 1.00 17.23 118 GLN B O 1
ATOM 2020 N N . ALA B 2 122 ? 17.248 -8.189 -31.171 1.00 16.68 119 ALA B N 1
ATOM 2021 C CA . ALA B 2 122 ? 17.069 -8.011 -29.728 1.00 16.97 119 ALA B CA 1
ATOM 2022 C C . ALA B 2 122 ? 17.353 -6.603 -29.230 1.00 16.84 119 ALA B C 1
ATOM 2023 O O . ALA B 2 122 ? 18.333 -5.965 -29.635 1.00 17.25 119 ALA B O 1
ATOM 2025 N N . VAL B 2 123 ? 16.474 -6.134 -28.345 1.00 15.90 120 VAL B N 1
ATOM 2026 C CA . VAL B 2 123 ? 16.674 -4.910 -27.574 1.00 16.15 120 VAL B CA 1
ATOM 2027 C C . VAL B 2 123 ? 17.077 -5.333 -26.162 1.00 15.71 120 VAL B C 1
ATOM 2028 O O . VAL B 2 123 ? 18.043 -4.794 -25.594 1.00 16.07 120 VAL B O 1
ATOM 2032 N N . LYS B 2 124 ? 16.346 -6.297 -25.605 1.00 15.49 121 LYS B N 1
ATOM 2033 C CA . LYS B 2 124 ? 16.690 -6.920 -24.321 1.00 14.71 121 LYS B CA 1
ATOM 2034 C C . LYS B 2 124 ? 16.440 -8.420 -24.355 1.00 15.02 121 LYS B C 1
ATOM 2035 O O . LYS B 2 124 ? 15.545 -8.894 -25.065 1.00 14.44 121 LYS B O 1
ATOM 2041 N N . MET B 2 125 ? 17.232 -9.160 -23.591 1.00 14.46 122 MET B N 1
ATOM 2042 C CA . MET B 2 125 ? 16.896 -10.531 -23.211 1.00 15.22 122 MET B CA 1
ATOM 2043 C C . MET B 2 125 ? 17.242 -10.727 -21.752 1.00 15.75 122 MET B C 1
ATOM 2044 O O . MET B 2 125 ? 18.398 -10.548 -21.348 1.00 16.15 122 MET B O 1
ATOM 2049 N N . THR B 2 126 ? 16.245 -11.089 -20.953 1.00 15.26 123 THR B N 1
ATOM 2050 C CA . THR B 2 126 ? 16.478 -11.246 -19.523 1.00 15.78 123 THR B CA 1
ATOM 2051 C C . THR B 2 126 ? 15.861 -12.510 -18.944 1.00 15.90 123 THR B C 1
ATOM 2052 O O . THR B 2 126 ? 14.885 -13.050 -19.472 1.00 14.70 123 THR B O 1
ATOM 2056 N N . ASP B 2 127 ? 16.455 -12.984 -17.855 1.00 15.59 124 ASP B N 1
ATOM 2057 C CA . ASP B 2 127 ? 16.123 -14.275 -17.270 1.00 16.61 124 ASP B CA 1
ATOM 2058 C C . ASP B 2 127 ? 14.808 -14.238 -16.503 1.00 16.51 124 ASP B C 1
ATOM 2059 O O . ASP B 2 127 ? 14.571 -13.328 -15.697 1.00 16.82 124 ASP B O 1
ATOM 2064 N N . LEU B 2 128 ? 13.955 -15.222 -16.774 1.00 16.16 125 LEU B N 1
ATOM 2065 C CA . LEU B 2 128 ? 12.722 -15.444 -16.022 1.00 16.38 125 LEU B CA 1
ATOM 2066 C C . LEU B 2 128 ? 12.672 -16.860 -15.452 1.00 17.11 125 LEU B C 1
ATOM 2067 O O . LEU B 2 128 ? 11.596 -17.387 -15.180 1.00 18.02 125 LEU B O 1
ATOM 2072 N N . SER B 2 129 ? 13.841 -17.482 -15.280 1.00 17.67 126 SER B N 1
ATOM 2073 C CA . SER B 2 129 ? 13.897 -18.887 -14.872 1.00 18.55 126 SER B CA 1
ATOM 2074 C C . SER B 2 129 ? 13.645 -19.137 -13.387 1.00 19.12 126 SER B C 1
ATOM 2075 O O . SER B 2 129 ? 13.145 -20.209 -13.027 1.00 19.42 126 SER B O 1
ATOM 2078 N N . ASP B 2 130 ? 13.984 -18.155 -12.549 1.00 19.84 127 ASP B N 1
ATOM 2079 C CA A ASP B 2 130 ? 13.897 -18.263 -11.084 0.50 20.39 127 ASP B CA 1
ATOM 2080 C CA B ASP B 2 130 ? 13.907 -18.332 -11.096 0.50 20.30 127 ASP B CA 1
ATOM 2081 C C . ASP B 2 130 ? 12.479 -18.493 -10.548 1.00 20.39 127 ASP B C 1
ATOM 2082 O O . ASP B 2 130 ? 12.273 -19.236 -9.581 1.00 21.01 127 ASP B O 1
ATOM 2091 N N . ASN B 2 131 ? 11.504 -17.839 -11.177 1.00 19.61 128 ASN B N 1
ATOM 2092 C CA . ASN B 2 131 ? 10.109 -17.879 -10.732 1.00 18.69 128 ASN B CA 1
ATOM 2093 C C . ASN B 2 131 ? 9.253 -18.672 -11.719 1.00 18.27 128 ASN B C 1
ATOM 2094 O O . ASN B 2 131 ? 9.045 -18.225 -12.8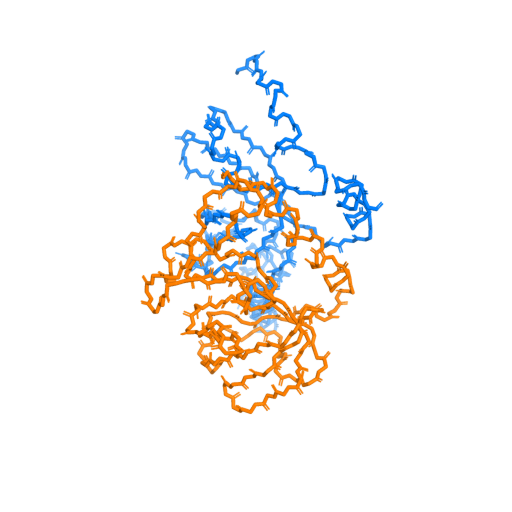46 1.00 17.62 128 ASN B O 1
ATOM 2099 N N . PRO B 2 132 ? 8.748 -19.852 -11.307 1.00 17.97 129 PRO B N 1
ATOM 2100 C CA . PRO B 2 132 ? 8.042 -20.690 -12.280 1.00 17.65 129 PRO B CA 1
ATOM 2101 C C . PRO B 2 132 ? 6.738 -20.072 -12.792 1.00 17.07 129 PRO B C 1
ATOM 2102 O O . PRO B 2 132 ? 6.254 -20.456 -13.864 1.00 17.22 129 PRO B O 1
ATOM 2106 N N . ILE B 2 133 ? 6.182 -19.125 -12.036 1.00 15.78 130 ILE B N 1
ATOM 2107 C CA . ILE B 2 133 ? 4.909 -18.497 -12.403 1.00 15.08 130 ILE B CA 1
ATOM 2108 C C . ILE B 2 133 ? 4.972 -17.809 -13.776 1.00 14.89 130 ILE B C 1
ATOM 2109 O O . ILE B 2 133 ? 3.984 -17.841 -14.515 1.00 14.77 130 ILE B O 1
ATOM 2114 N N . HIS B 2 134 ? 6.114 -17.217 -14.133 1.00 14.00 131 HIS B N 1
ATOM 2115 C CA . HIS B 2 134 ? 6.228 -16.536 -15.441 1.00 13.65 131 HIS B CA 1
ATOM 2116 C C . HIS B 2 134 ? 5.851 -17.462 -16.596 1.00 13.64 131 HIS B C 1
ATOM 2117 O O . HIS B 2 134 ? 4.980 -17.131 -17.400 1.00 13.23 131 HIS B O 1
ATOM 2124 N N . GLU B 2 135 ? 6.491 -18.629 -16.670 1.00 13.78 132 GLU B N 1
ATOM 2125 C CA . GLU B 2 135 ? 6.233 -19.527 -17.792 1.00 14.56 132 GLU B CA 1
ATOM 2126 C C . GLU B 2 135 ? 4.774 -19.970 -17.804 1.00 14.86 132 GLU B C 1
ATOM 2127 O O . GLU B 2 135 ? 4.164 -20.069 -18.860 1.00 15.90 132 GLU B O 1
ATOM 2133 N N . SER B 2 136 ? 4.227 -20.223 -16.618 1.00 15.42 133 SER B N 1
ATOM 2134 C CA . SER B 2 136 ? 2.867 -20.744 -16.501 1.00 16.08 133 SER B CA 1
ATOM 2135 C C . SER B 2 136 ? 1.803 -19.683 -16.785 1.00 15.29 133 SER B C 1
ATOM 2136 O O . SER B 2 136 ? 0.650 -20.012 -17.079 1.00 15.91 133 SER B O 1
ATOM 2139 N N . MET B 2 137 ? 2.208 -18.418 -16.722 1.00 14.37 134 MET B N 1
ATOM 2140 C CA . MET B 2 137 ? 1.291 -17.293 -16.949 1.00 13.70 134 MET B CA 1
ATOM 2141 C C . MET B 2 137 ? 1.332 -16.723 -18.362 1.00 12.81 134 MET B C 1
ATOM 2142 O O . MET B 2 137 ? 0.429 -15.980 -18.744 1.00 12.87 134 MET B O 1
ATOM 2147 N N . TRP B 2 138 ? 2.366 -17.054 -19.130 1.00 11.37 135 TRP B N 1
ATOM 2148 C CA . TRP B 2 138 ? 2.641 -16.332 -20.366 1.00 11.16 135 TRP B CA 1
ATOM 2149 C C . TRP B 2 138 ? 1.523 -16.404 -21.397 1.00 11.07 135 TRP B C 1
ATOM 2150 O O . TRP B 2 138 ? 1.098 -15.364 -21.916 1.00 10.80 135 TRP B O 1
ATOM 2161 N N . GLU B 2 139 ? 1.064 -17.618 -21.714 1.00 12.29 136 GLU B N 1
ATOM 2162 C CA . GLU B 2 139 ? -0.017 -17.761 -22.697 1.00 13.26 136 GLU B CA 1
ATOM 2163 C C . GLU B 2 139 ? -1.254 -16.966 -22.279 1.00 12.89 136 GLU B C 1
ATOM 2164 O O . GLU B 2 139 ? -1.886 -16.311 -23.120 1.00 12.99 136 GLU B O 1
ATOM 2170 N N . LEU B 2 140 ? -1.577 -17.021 -20.985 1.00 12.86 137 LEU B N 1
ATOM 2171 C CA . LEU B 2 140 ? -2.696 -16.249 -20.433 1.00 12.87 137 LEU B CA 1
ATOM 2172 C C . LEU B 2 140 ? -2.471 -14.744 -20.566 1.00 12.11 137 LEU B C 1
ATOM 2173 O O . LEU B 2 140 ? -3.395 -14.009 -20.922 1.00 11.78 137 LEU B O 1
ATOM 2178 N N . GLU B 2 141 ? -1.255 -14.289 -20.275 1.00 11.82 138 GLU B N 1
ATOM 2179 C CA . GLU B 2 141 ? -0.902 -12.869 -20.448 1.00 11.08 138 GLU B CA 1
ATOM 2180 C C . GLU B 2 141 ? -1.103 -12.391 -21.880 1.00 10.45 138 GLU B C 1
ATOM 2181 O O . GLU B 2 141 ? -1.584 -11.278 -22.115 1.00 9.81 138 GLU B O 1
ATOM 2187 N N . VAL B 2 142 ? -0.710 -13.212 -22.853 1.00 9.87 139 VAL B N 1
ATOM 2188 C CA . VAL B 2 142 ? -0.847 -12.812 -24.255 1.00 10.40 139 VAL B CA 1
ATOM 2189 C C . VAL B 2 142 ? -2.338 -12.695 -24.606 1.00 10.01 139 VAL B C 1
ATOM 2190 O O . VAL B 2 142 ? -2.762 -11.708 -25.213 1.00 9.57 139 VAL B O 1
ATOM 2194 N N . GLU B 2 143 ? -3.132 -13.689 -24.206 1.00 10.29 140 GLU B N 1
ATOM 2195 C CA . GLU B 2 143 ? -4.574 -13.642 -24.454 1.00 11.37 140 GLU B CA 1
ATOM 2196 C C . GLU B 2 143 ? -5.229 -12.425 -23.803 1.00 11.06 140 GLU B C 1
ATOM 2197 O O . GLU B 2 143 ? -6.019 -11.734 -24.443 1.00 10.89 140 GLU B O 1
ATOM 2203 N N . ASP B 2 144 ? -4.881 -12.165 -22.546 1.00 10.07 141 ASP B N 1
ATOM 2204 C CA . ASP B 2 144 ? -5.514 -11.082 -21.804 1.00 10.05 141 ASP B CA 1
ATOM 2205 C C . ASP B 2 144 ? -5.172 -9.726 -22.404 1.00 10.55 141 ASP B C 1
ATOM 2206 O O . ASP B 2 144 ? -6.037 -8.856 -22.539 1.00 10.82 141 ASP B O 1
ATOM 2211 N N . LEU B 2 145 ? -3.914 -9.533 -22.772 1.00 9.98 142 LEU B N 1
ATOM 2212 C CA . LEU B 2 145 ? -3.512 -8.270 -23.371 1.00 10.24 142 LEU B CA 1
ATOM 2213 C C . LEU B 2 145 ? -4.274 -8.041 -24.678 1.00 10.62 142 LEU B C 1
ATOM 2214 O O . LEU B 2 145 ? -4.796 -6.952 -24.919 1.00 10.60 142 LEU B O 1
ATOM 2219 N N . HIS B 2 146 ? -4.359 -9.076 -25.508 1.00 11.33 143 HIS B N 1
ATOM 2220 C CA . HIS B 2 146 ? -4.988 -8.913 -26.816 1.00 12.42 143 HIS B CA 1
ATOM 2221 C C . HIS B 2 146 ? -6.487 -8.657 -26.727 1.00 12.72 143 HIS B C 1
ATOM 2222 O O . HIS B 2 146 ? -7.045 -8.016 -27.619 1.00 13.52 143 HIS B O 1
ATOM 2229 N N . ARG B 2 147 ? -7.118 -9.136 -25.652 1.00 12.57 144 ARG B N 1
ATOM 2230 C CA . ARG B 2 147 ? -8.542 -8.862 -25.355 1.00 14.41 144 ARG B CA 1
ATOM 2231 C C . ARG B 2 147 ? -8.807 -7.401 -25.012 1.00 14.76 144 ARG B C 1
ATOM 2232 O O . ARG B 2 147 ? -9.969 -6.959 -24.991 1.00 15.85 144 ARG B O 1
ATOM 2240 N N . ASN B 2 148 ? -7.748 -6.660 -24.712 1.00 14.46 145 ASN B N 1
ATOM 2241 C CA . ASN B 2 148 ? -7.881 -5.283 -24.232 1.00 14.77 145 ASN B CA 1
ATOM 2242 C C . ASN B 2 148 ? -7.273 -4.211 -25.142 1.00 15.57 145 ASN B C 1
ATOM 2243 O O . ASN B 2 148 ? -7.021 -3.082 -24.707 1.00 15.44 145 ASN B O 1
ATOM 2248 N N . ILE B 2 149 ? -7.043 -4.566 -26.401 1.00 16.99 146 ILE B N 1
ATOM 2249 C CA . ILE B 2 149 ? -6.619 -3.601 -27.417 1.00 18.46 146 ILE B CA 1
ATOM 2250 C C . ILE B 2 149 ? -7.784 -3.341 -28.377 1.00 19.61 146 ILE B C 1
ATOM 2251 O O . ILE B 2 149 ? -8.311 -4.279 -28.976 1.00 19.55 146 ILE B O 1
ATOM 2256 N N . PRO B 2 150 ? -8.182 -2.065 -28.540 1.00 20.76 147 PRO B N 1
ATOM 2257 C CA . PRO B 2 150 ? -9.316 -1.727 -29.416 1.00 21.42 147 PRO B CA 1
ATOM 2258 C C . PRO B 2 150 ? -9.086 -2.107 -30.881 1.00 21.67 147 PRO B C 1
ATOM 2259 O O . PRO B 2 150 ? -10.041 -2.267 -31.654 1.00 22.46 147 PRO B O 1
#